Protein 4YH1 (pdb70)

InterPro domains:
  IPR004274 FCP1 homology domain [PF03031] (92-250)
  IPR004274 FCP1 homology domain [PS50969] (86-244)
  IPR004274 FCP1 homology domain [SM00577] (89-232)
  IPR011948 Dullard phosphatase domain, eukaryotic [TIGR02251] (91-254)
  IPR023214 HAD superfamily [G3DSA:3.40.50.1000] (68-255)
  IPR036412 HAD-like superfamily [SSF56784] (77-255)
  IPR040078 CTD small RNA polymerase II polypeptide A phosphatase-like [SFLDG01124] (78-256)
  IPR050365 Mitochondrial import inner membrane translocase subunit TIM50 [PTHR12210] (25-256)

Foldseek 3Di:
DFPADQDPPVQNVWFEEEEEDDLGFKHKDLPDDDPFPDWAWADDPNDTGIMGIHGAPCSLVLLLVLLVLHQYAYAYLADCSPPVVVCVVSVPPPSHPYYHYNVCFDCDPNDGADPVVRNPDDLQRYAYEDQDCRRHVVCSLRYDHDHGDHDPNPDCGSVVCVVVVVVCSPDDGNSVPSD/DFPDDQDDPLANQWFEEEEEDDLQFKHKDLPDDPPAPDWAFAADPNDTGIIGIHTAPCSLVQLVVLLNLHQYAYAYLADCSVVVVVCVVRRPPCSHVYYHYNVCFDCDPNDTENQVVRNPDPLQRYAYEDQDCSRHVVPNLRYDHFHGDHDDRPDCGSVVCVVVSVVCSPDPGSSVPSD

Secondary structure (DSSP, 8-state):
--SS-PPPGGGTTS-EEEE--BTTTEEEESS--SS-SEEEEEEETTEEEEEEEEEPTTHHHHHHHHHHHSEEEEE-SS-HHHHHHHHHHH-TT--EEEEE-GGGSEEETTEEE--GGGT-S-GGGEEEEES-GGGGTT-GGGEEE----SS-TT--HHHHHHHHHHHHHH-S-THHHH-/--SSPPPPTTTTTSPEEEE--BTTTEEEESS--TT-SEEEEEEETTEEEEEEEEEPTTHHHHHHHHHHHSEEEEE-SS-HHHHHHHHHHH-TT--EEEEE-GGGSEEETTEEE--GGGS-S-GGGEEEEES-GGGGTT-GGGEEE----SS-TT--HHHHHHHHHHHHHH-S-THHHH-/---/---

Structure (mmCIF, N/CA/C/O backbone):
data_4YH1
#
_entry.id   4YH1
#
_cell.length_a   125.115
_cell.length_b   78.804
_cell.length_c   62.853
_cell.angle_alpha   90.000
_cell.angle_beta   112.540
_cell.angle_gamma   90.000
#
_symmetry.space_group_name_H-M   'C 1 2 1'
#
loop_
_entity.id
_entity.type
_entity.pdbx_description
1 polymer 'Carboxy-terminal domain RNA polymerase II polypeptide A small phosphatase 1'
2 polymer 'A small phosphatase 1'
3 non-polymer 'MAGNESIUM ION'
4 water water
#
loop_
_atom_site.group_PDB
_atom_site.id
_atom_site.type_symbol
_atom_site.label_atom_id
_atom_site.label_alt_id
_atom_site.label_comp_id
_atom_site.label_asym_id
_atom_site.label_entity_id
_atom_site.label_seq_id
_atom_site.pdbx_PDB_ins_code
_atom_site.Cartn_x
_atom_site.Cartn_y
_atom_site.Cartn_z
_atom_site.occupancy
_atom_site.B_iso_or_equiv
_atom_site.auth_seq_id
_atom_site.auth_comp_id
_atom_site.auth_asym_id
_atom_site.auth_atom_id
_atom_site.pdbx_PDB_model_num
ATOM 1 N N . GLN A 1 5 ? 144.009 -20.592 46.038 1.00 69.21 77 GLN A N 1
ATOM 2 C CA . GLN A 1 5 ? 143.881 -19.197 46.567 1.00 63.21 77 GLN A CA 1
ATOM 3 C C . GLN A 1 5 ? 143.194 -18.256 45.594 1.00 54.93 77 GLN A C 1
ATOM 4 O O . GLN A 1 5 ? 143.247 -18.412 44.387 1.00 56.78 77 GLN A O 1
ATOM 10 N N . TYR A 1 6 ? 142.563 -17.249 46.160 1.00 49.97 78 TYR A N 1
ATOM 11 C CA . TYR A 1 6 ? 141.915 -16.212 45.407 1.00 43.88 78 TYR A CA 1
ATOM 12 C C . TYR A 1 6 ? 142.828 -14.990 45.254 1.00 39.79 78 TYR A C 1
ATOM 13 O O . TYR A 1 6 ? 143.804 -14.808 45.959 1.00 34.53 78 TYR A O 1
ATOM 22 N N . LEU A 1 7 ? 142.453 -14.133 44.336 1.00 36.82 79 LEU A N 1
ATOM 23 C CA . LEU A 1 7 ? 143.262 -12.989 44.007 1.00 37.39 79 LEU A CA 1
ATOM 24 C C . LEU A 1 7 ? 143.247 -11.941 45.075 1.00 35.86 79 LEU A C 1
ATOM 25 O O . LEU A 1 7 ? 144.212 -11.244 45.225 1.00 35.66 79 LEU A O 1
ATOM 30 N N . LEU A 1 8 ? 142.121 -11.796 45.761 1.00 35.39 80 LEU A N 1
ATOM 31 C CA . LEU A 1 8 ? 141.962 -10.808 46.807 1.00 34.41 80 LEU A CA 1
ATOM 32 C C . LEU A 1 8 ? 141.817 -11.499 48.142 1.00 36.83 80 LEU A C 1
ATOM 33 O O . LEU A 1 8 ? 141.303 -12.593 48.228 1.00 40.24 80 LEU A O 1
ATOM 38 N N . PRO A 1 9 ? 142.242 -10.841 49.222 1.00 44.09 81 PRO A N 1
ATOM 39 C CA . PRO A 1 9 ? 141.890 -11.363 50.537 1.00 41.57 81 PRO A CA 1
ATOM 40 C C . PRO A 1 9 ? 140.448 -10.948 50.886 1.00 41.48 81 PRO A C 1
ATOM 41 O O . PRO A 1 9 ? 139.781 -10.302 50.051 1.00 39.67 81 PRO A O 1
ATOM 45 N N . GLU A 1 10 ? 139.959 -11.322 52.075 1.00 43.09 82 GLU A N 1
ATOM 46 C CA . GLU A 1 10 ? 138.602 -10.940 52.524 1.00 44.22 82 GLU A CA 1
ATOM 47 C C . GLU A 1 10 ? 138.435 -9.430 52.436 1.00 39.42 82 GLU A C 1
ATOM 48 O O . GLU A 1 10 ? 139.394 -8.686 52.623 1.00 36.05 82 GLU A O 1
ATOM 54 N N . ALA A 1 11 ? 137.248 -8.953 52.119 1.00 36.65 83 ALA A N 1
ATOM 55 C CA . ALA A 1 11 ? 137.026 -7.512 52.163 1.00 38.77 83 ALA A CA 1
ATOM 56 C C . ALA A 1 11 ? 137.233 -7.064 53.623 1.00 42.09 83 ALA A C 1
ATOM 57 O O . ALA A 1 11 ? 136.848 -7.769 54.542 1.00 39.29 83 ALA A O 1
ATOM 59 N N . LYS A 1 12 ? 137.880 -5.923 53.829 1.00 46.46 84 LYS A N 1
ATOM 60 C CA . LYS A 1 12 ? 138.070 -5.392 55.176 1.00 49.69 84 LYS A CA 1
ATOM 61 C C . LYS A 1 12 ? 136.744 -4.801 55.573 1.00 49.56 84 LYS A C 1
ATOM 62 O O . LYS A 1 12 ? 136.030 -4.303 54.726 1.00 54.22 84 LYS A O 1
ATOM 68 N N . ALA A 1 13 ? 136.456 -4.790 56.864 1.00 46.61 85 ALA A N 1
ATOM 69 C CA . ALA A 1 13 ? 135.090 -4.778 57.352 1.00 46.69 85 ALA A CA 1
ATOM 70 C C . ALA A 1 13 ? 134.168 -3.669 56.869 1.00 40.96 85 ALA A C 1
ATOM 71 O O . ALA A 1 13 ? 133.019 -3.959 56.595 1.00 40.42 85 ALA A O 1
ATOM 73 N N . GLN A 1 14 ? 134.613 -2.425 56.755 1.00 40.40 86 GLN A N 1
ATOM 74 C CA . GLN A 1 14 ? 133.710 -1.414 56.158 1.00 49.56 86 GLN A CA 1
ATOM 75 C C . GLN A 1 14 ? 133.301 -1.730 54.668 1.00 45.68 86 GLN A C 1
ATOM 76 O O . GLN A 1 14 ? 132.308 -1.240 54.182 1.00 50.80 86 GLN A O 1
ATOM 82 N N . ASP A 1 15 ? 134.080 -2.546 53.967 1.00 39.41 87 ASP A N 1
ATOM 83 C CA . ASP A 1 15 ? 133.806 -2.951 52.592 1.00 39.45 87 ASP A CA 1
ATOM 84 C C . ASP A 1 15 ? 132.930 -4.197 52.461 1.00 40.02 87 ASP A C 1
ATOM 85 O O . ASP A 1 15 ? 132.348 -4.414 51.404 1.00 41.24 87 ASP A O 1
ATOM 90 N N . SER A 1 16 ? 132.850 -5.006 53.513 1.00 40.05 88 SER A N 1
ATOM 91 C CA . SER A 1 16 ? 132.097 -6.276 53.522 1.00 43.37 88 SER A CA 1
ATOM 92 C C . SER A 1 16 ? 130.758 -6.237 52.861 1.00 41.99 88 SER A C 1
ATOM 93 O O . SER A 1 16 ? 130.364 -7.168 52.177 1.00 44.38 88 SER A O 1
ATOM 96 N N . ASP A 1 17 ? 130.030 -5.169 53.100 1.00 40.47 89 ASP A N 1
ATOM 97 C CA . ASP A 1 17 ? 128.677 -5.132 52.671 1.00 44.54 89 ASP A CA 1
ATOM 98 C C . ASP A 1 17 ? 128.573 -4.393 51.375 1.00 40.00 89 ASP A C 1
ATOM 99 O O . ASP A 1 17 ? 127.497 -4.115 50.926 1.00 41.97 89 ASP A O 1
ATOM 104 N N . LYS A 1 18 ? 129.686 -4.059 50.759 1.00 35.14 90 LYS A N 1
ATOM 105 C CA . LYS A 1 18 ? 129.628 -3.320 49.521 1.00 35.36 90 LYS A CA 1
ATOM 106 C C . LYS A 1 18 ? 129.822 -4.224 48.349 1.00 32.32 90 LYS A C 1
ATOM 107 O O . LYS A 1 18 ? 130.539 -5.218 48.421 1.00 28.67 90 LYS A O 1
ATOM 113 N N . ILE A 1 19 ? 129.214 -3.843 47.247 1.00 32.20 91 ILE A N 1
ATOM 114 C CA . ILE A 1 19 ? 129.560 -4.427 45.951 1.00 33.55 91 ILE A CA 1
ATOM 115 C C . ILE A 1 19 ? 131.023 -4.110 45.572 1.00 32.48 91 ILE A C 1
ATOM 116 O O . ILE A 1 19 ? 131.506 -2.980 45.755 1.00 29.07 91 ILE A O 1
ATOM 121 N N . CYS A 1 20 ? 131.678 -5.107 44.999 1.00 32.27 92 CYS A N 1
ATOM 122 C CA . CYS A 1 20 ? 133.057 -4.996 44.537 1.00 32.56 92 CYS A CA 1
ATOM 123 C C . CYS A 1 20 ? 133.113 -4.644 43.079 1.00 30.36 92 CYS A C 1
ATOM 124 O O . CYS A 1 20 ? 132.719 -5.441 42.253 1.00 33.85 92 CYS A O 1
ATOM 127 N N . VAL A 1 21 ? 133.592 -3.460 42.757 1.00 27.85 93 VAL A N 1
ATOM 128 C CA . VAL A 1 21 ? 133.706 -3.047 41.371 1.00 28.80 93 VAL A CA 1
ATOM 129 C C . VAL A 1 21 ? 135.139 -3.184 40.881 1.00 30.53 93 VAL A C 1
ATOM 130 O O . VAL A 1 21 ? 136.056 -2.576 41.431 1.00 29.69 93 VAL A O 1
ATOM 134 N N . VAL A 1 22 ? 135.305 -3.998 39.835 1.00 31.70 94 VAL A N 1
ATOM 135 C CA . VAL A 1 22 ? 136.578 -4.182 39.151 1.00 29.66 94 VAL A CA 1
ATOM 136 C C . VAL A 1 22 ? 136.651 -3.139 38.048 1.00 27.36 94 VAL A C 1
ATOM 137 O O . VAL A 1 22 ? 135.743 -3.007 37.252 1.00 27.58 94 VAL A O 1
ATOM 141 N N . ILE A 1 23 ? 137.705 -2.340 38.044 1.00 26.03 95 ILE A N 1
ATOM 142 C CA . ILE A 1 23 ? 137.819 -1.210 37.104 1.00 26.16 95 ILE A CA 1
ATOM 143 C C . ILE A 1 23 ? 139.109 -1.292 36.280 1.00 24.28 95 ILE A C 1
ATOM 144 O O . ILE A 1 23 ? 140.188 -1.474 36.825 1.00 24.69 95 ILE A O 1
ATOM 149 N N . ASN A 1 24 ? 138.965 -1.147 34.976 1.00 25.10 96 ASN A N 1
ATOM 150 C CA . ASN A 1 24 ? 140.064 -1.226 34.039 1.00 24.82 96 ASN A CA 1
ATOM 151 C C . ASN A 1 24 ? 140.776 0.123 33.987 1.00 25.04 96 ASN A C 1
ATOM 152 O O . ASN A 1 24 ? 140.208 1.176 34.351 1.00 22.99 96 ASN A O 1
ATOM 157 N N . LEU A 1 25 ? 142.042 0.093 33.588 1.00 24.27 97 LEU A N 1
ATOM 158 C CA . LEU A 1 25 ? 142.832 1.294 33.439 1.00 23.80 97 LEU A CA 1
ATOM 159 C C . LEU A 1 25 ? 142.837 1.907 32.009 1.00 24.70 97 LEU A C 1
ATOM 160 O O . LEU A 1 25 ? 142.206 2.982 31.750 1.00 21.58 97 LEU A O 1
ATOM 165 N N . ASP A 1 26 ? 143.523 1.260 31.076 1.00 27.45 98 ASP A N 1
ATOM 166 C CA . ASP A 1 26 ? 143.752 1.861 29.733 1.00 29.15 98 ASP A CA 1
ATOM 167 C C . ASP A 1 26 ? 142.527 1.919 28.820 1.00 28.19 98 ASP A C 1
ATOM 168 O O . ASP A 1 26 ? 141.820 0.960 28.664 1.00 28.88 98 ASP A O 1
ATOM 173 N N . GLU A 1 27 ? 142.320 3.051 28.185 1.00 26.74 99 GLU A N 1
ATOM 174 C CA . GLU A 1 27 ? 141.143 3.301 27.413 1.00 28.09 99 GLU A CA 1
ATOM 175 C C . GLU A 1 27 ? 139.825 3.404 28.234 1.00 31.65 99 GLU A C 1
ATOM 176 O O . GLU A 1 27 ? 138.797 3.799 27.692 1.00 33.82 99 GLU A O 1
ATOM 182 N N . THR A 1 28 ? 139.870 3.089 29.528 1.00 32.51 100 THR A N 1
ATOM 183 C CA . THR A 1 28 ? 138.728 3.225 30.452 1.00 28.89 100 THR A CA 1
ATOM 184 C C . THR A 1 28 ? 138.861 4.503 31.317 1.00 28.30 100 THR A C 1
ATOM 185 O O . THR A 1 28 ? 138.008 5.378 31.258 1.00 29.74 100 THR A O 1
ATOM 189 N N . LEU A 1 29 ? 139.931 4.612 32.099 1.00 26.41 101 LEU A N 1
ATOM 190 C CA . LEU A 1 29 ? 140.227 5.792 32.949 1.00 25.58 101 LEU A CA 1
ATOM 191 C C . LEU A 1 29 ? 141.326 6.732 32.418 1.00 25.78 101 LEU A C 1
ATOM 192 O O . LEU A 1 29 ? 141.370 7.877 32.807 1.00 25.31 101 LEU A O 1
ATOM 197 N N . VAL A 1 30 ? 142.261 6.213 31.619 1.00 25.21 102 VAL A N 1
ATOM 198 C CA . VAL A 1 30 ? 143.319 7.020 31.019 1.00 25.46 102 VAL A CA 1
ATOM 199 C C . VAL A 1 30 ? 143.559 6.533 29.599 1.00 26.77 102 VAL A C 1
ATOM 200 O O . VAL A 1 30 ? 143.026 5.506 29.222 1.00 26.14 102 VAL A O 1
ATOM 204 N N . HIS A 1 31 ? 144.360 7.245 28.822 1.00 26.00 103 HIS A N 1
ATOM 205 C CA . HIS A 1 31 ? 144.953 6.651 27.623 1.00 28.48 103 HIS A CA 1
ATOM 206 C C . HIS A 1 31 ? 146.374 7.105 27.571 1.00 26.73 103 HIS A C 1
ATOM 207 O O . HIS A 1 31 ? 146.653 8.295 27.720 1.00 26.02 103 HIS A O 1
ATOM 214 N N . SER A 1 32 ? 147.240 6.137 27.339 1.00 25.11 104 SER A N 1
ATOM 215 C CA . SER A 1 32 ? 148.669 6.303 27.338 1.00 25.76 104 SER A CA 1
ATOM 216 C C . SER A 1 32 ? 149.296 5.924 25.990 1.00 26.04 104 SER A C 1
ATOM 217 O O . SER A 1 32 ? 148.718 5.147 25.244 1.00 29.99 104 SER A O 1
ATOM 220 N N . SER A 1 33 ? 150.505 6.416 25.724 1.00 23.59 105 SER A N 1
ATOM 221 C CA . SER A 1 33 ? 151.205 6.181 24.500 1.00 23.64 105 SER A CA 1
ATOM 222 C C . SER A 1 33 ? 152.682 6.520 24.706 1.00 25.99 105 SER A C 1
ATOM 223 O O . SER A 1 33 ? 152.984 7.328 25.594 1.00 24.64 105 SER A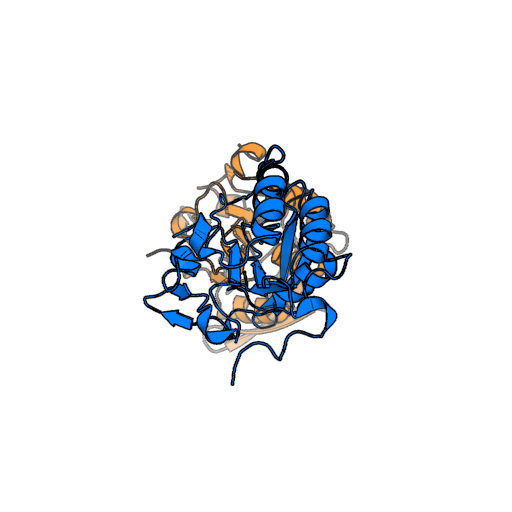 O 1
ATOM 226 N N . PHE A 1 34 ? 153.579 5.940 23.872 1.00 25.28 106 PHE A N 1
ATOM 227 C CA . PHE A 1 34 ? 155.019 6.313 23.810 1.00 26.41 106 PHE A CA 1
ATOM 228 C C . PHE A 1 34 ? 155.354 7.522 22.901 1.00 26.13 106 PHE A C 1
ATOM 229 O O . PHE A 1 34 ? 156.478 8.066 22.929 1.00 25.38 106 PHE A O 1
ATOM 237 N N . LYS A 1 35 ? 154.367 7.942 22.154 1.00 27.63 107 LYS A N 1
ATOM 238 C CA . LYS A 1 35 ? 154.442 9.078 21.238 1.00 31.41 107 LYS A CA 1
ATOM 239 C C . LYS A 1 35 ? 154.393 10.307 22.102 1.00 29.05 107 LYS A C 1
ATOM 240 O O . LYS A 1 35 ? 153.409 10.530 22.744 1.00 29.85 107 LYS A O 1
ATOM 246 N N . PRO A 1 36 ? 155.451 11.102 22.133 1.00 26.16 108 PRO A N 1
ATOM 247 C CA . PRO A 1 36 ? 155.378 12.346 22.877 1.00 26.81 108 PRO A CA 1
ATOM 248 C C . PRO A 1 36 ? 154.174 13.225 22.530 1.00 28.90 108 PRO A C 1
ATOM 249 O O . PRO A 1 36 ? 153.792 13.323 21.369 1.00 32.26 108 PRO A O 1
ATOM 253 N N . VAL A 1 37 ? 153.652 13.895 23.560 1.00 31.38 109 VAL A N 1
ATOM 254 C CA . VAL A 1 37 ? 152.515 14.792 23.514 1.00 30.57 109 VAL A CA 1
ATOM 255 C C . VAL A 1 37 ? 152.850 15.947 24.515 1.00 34.84 109 VAL A C 1
ATOM 256 O O . VAL A 1 37 ? 153.710 15.781 25.386 1.00 40.16 109 VAL A O 1
ATOM 260 N N . ASN A 1 38 ? 152.303 17.145 24.350 1.00 32.46 110 ASN A N 1
ATOM 261 C CA . ASN A 1 38 ? 152.610 18.221 25.279 1.00 31.25 110 ASN A CA 1
ATOM 262 C C . ASN A 1 38 ? 151.753 18.276 26.561 1.00 30.15 110 ASN A C 1
ATOM 263 O O . ASN A 1 38 ? 152.222 18.721 27.607 1.00 31.99 110 ASN A O 1
ATOM 268 N N . ASN A 1 39 ? 150.510 17.860 26.455 1.00 28.77 111 ASN A N 1
ATOM 269 C CA . ASN A 1 39 ? 149.521 17.998 27.525 1.00 32.35 111 ASN A CA 1
ATOM 270 C C . ASN A 1 39 ? 149.316 16.710 28.319 1.00 28.70 111 ASN A C 1
ATOM 271 O O . ASN A 1 39 ? 148.259 16.499 28.846 1.00 30.81 111 ASN A O 1
ATOM 276 N N . ALA A 1 40 ? 150.304 15.841 28.404 1.00 27.72 112 ALA A N 1
ATOM 277 C CA . ALA A 1 40 ? 150.161 14.646 29.224 1.00 25.12 112 ALA A CA 1
ATOM 278 C C . ALA A 1 40 ? 149.924 15.030 30.665 1.00 24.59 112 ALA A C 1
ATOM 279 O O . ALA A 1 40 ? 150.558 15.910 31.189 1.00 23.13 112 ALA A O 1
ATOM 281 N N . ASP A 1 41 ? 148.962 14.395 31.306 1.00 26.39 113 ASP A N 1
ATOM 282 C CA . ASP A 1 41 ? 148.794 14.570 32.758 1.00 25.12 113 ASP A CA 1
ATOM 283 C C . ASP A 1 41 ? 149.931 13.925 33.580 1.00 25.37 113 ASP A C 1
ATOM 284 O O . ASP A 1 41 ? 150.436 14.519 34.558 1.00 22.02 113 ASP A O 1
ATOM 289 N N . PHE A 1 42 ? 150.350 12.727 33.164 1.00 24.14 114 PHE A N 1
ATOM 290 C CA . PHE A 1 42 ? 151.490 12.056 33.794 1.00 25.85 114 PHE A CA 1
ATOM 291 C C . PHE A 1 42 ? 152.502 11.648 32.751 1.00 25.92 114 PHE A C 1
ATOM 292 O O . PHE A 1 42 ? 152.118 11.359 31.642 1.00 27.94 114 PHE A O 1
ATOM 300 N N . ILE A 1 43 ? 153.774 11.652 33.108 1.00 24.92 115 ILE A N 1
ATOM 301 C CA . ILE A 1 43 ? 154.766 10.982 32.352 1.00 24.36 115 ILE A CA 1
ATOM 302 C C . ILE A 1 43 ? 155.438 9.973 33.267 1.00 25.29 115 ILE A C 1
ATOM 303 O O . ILE A 1 43 ? 155.925 10.341 34.282 1.00 28.06 115 ILE A O 1
ATOM 308 N N . ILE A 1 44 ? 155.545 8.738 32.822 1.00 25.43 116 ILE A N 1
ATOM 309 C CA . ILE A 1 44 ? 156.018 7.634 33.615 1.00 27.01 116 ILE A CA 1
ATOM 310 C C . ILE A 1 44 ? 157.253 6.995 32.983 1.00 25.20 116 ILE A C 1
ATOM 311 O O . ILE A 1 44 ? 157.182 6.561 31.882 1.00 23.07 116 ILE A O 1
ATOM 316 N N . PRO A 1 45 ? 158.361 6.851 33.720 1.00 22.88 117 PRO A N 1
ATOM 317 C CA . PRO A 1 45 ? 159.437 6.084 33.097 1.00 22.07 117 PRO A CA 1
ATOM 318 C C . PRO A 1 45 ? 159.280 4.566 33.251 1.00 22.00 117 PRO A C 1
ATOM 319 O O . PRO A 1 45 ? 159.126 4.044 34.347 1.00 20.90 117 PRO A O 1
ATOM 323 N N . VAL A 1 46 ? 159.420 3.856 32.147 1.00 23.30 118 VAL A N 1
ATOM 324 C CA . VAL A 1 46 ? 159.268 2.407 32.134 1.00 25.12 118 VAL A CA 1
ATOM 325 C C . VAL A 1 46 ? 160.516 1.766 31.450 1.00 28.98 118 VAL A C 1
ATOM 326 O O . VAL A 1 46 ? 160.814 2.067 30.270 1.00 27.68 118 VAL A O 1
ATOM 330 N N . GLU A 1 47 ? 161.190 0.884 32.199 1.00 28.19 119 GLU A N 1
ATOM 331 C CA . GLU A 1 47 ? 162.372 0.193 31.759 1.00 31.43 119 GLU A CA 1
ATOM 332 C C . GLU A 1 47 ? 162.000 -1.132 31.079 1.00 35.44 119 GLU A C 1
ATOM 333 O O . GLU A 1 47 ? 161.390 -2.031 31.705 1.00 37.48 119 GLU A O 1
ATOM 339 N N . ILE A 1 48 ? 162.400 -1.246 29.820 1.00 35.04 120 ILE A N 1
ATOM 340 C CA . ILE A 1 48 ? 162.204 -2.443 28.992 1.00 44.86 120 ILE A CA 1
ATOM 341 C C . ILE A 1 48 ? 163.557 -2.926 28.393 1.00 44.67 120 ILE A C 1
ATOM 342 O O . ILE A 1 48 ? 164.131 -2.253 27.538 1.00 40.25 120 ILE A O 1
ATOM 347 N N . ASP A 1 49 ? 164.040 -4.079 28.873 1.00 47.84 121 ASP A N 1
ATOM 348 C CA . ASP A 1 49 ? 165.376 -4.598 28.538 1.00 50.98 121 ASP A CA 1
ATOM 349 C C . ASP A 1 49 ? 166.437 -3.525 28.711 1.00 47.76 121 ASP A C 1
ATOM 350 O O . ASP A 1 49 ? 167.080 -3.160 27.757 1.00 47.16 121 ASP A O 1
ATOM 355 N N . GLY A 1 50 ? 166.568 -2.963 29.900 1.00 43.08 122 GLY A N 1
ATOM 356 C CA . GLY A 1 50 ? 167.627 -1.993 30.168 1.00 40.88 122 GLY A CA 1
ATOM 357 C C . GLY A 1 50 ? 167.477 -0.575 29.634 1.00 36.85 122 GLY A C 1
ATOM 358 O O . GLY A 1 50 ? 168.182 0.312 30.101 1.00 38.81 122 GLY A O 1
ATOM 359 N N . VAL A 1 51 ? 166.561 -0.357 28.702 1.00 32.10 123 VAL A N 1
ATOM 360 C CA . VAL A 1 51 ? 166.205 0.977 28.236 1.00 31.82 123 VAL A CA 1
ATOM 361 C C . VAL A 1 51 ? 164.977 1.616 28.980 1.00 31.85 123 VAL A C 1
ATOM 362 O O . VAL A 1 51 ? 163.878 1.004 29.110 1.00 27.02 123 VAL A O 1
ATOM 366 N N . VAL A 1 52 ? 165.138 2.871 29.397 1.00 27.19 124 VAL A N 1
ATOM 367 C CA . VAL A 1 52 ? 164.065 3.601 30.000 1.00 25.15 124 VAL A CA 1
ATOM 368 C C . VAL A 1 52 ? 163.252 4.388 28.973 1.00 27.69 124 VAL A C 1
ATOM 369 O O . VAL A 1 52 ? 163.756 5.344 28.368 1.00 27.43 124 VAL A O 1
ATOM 373 N N . HIS A 1 53 ? 161.992 4.008 28.783 1.00 26.54 125 HIS A N 1
ATOM 374 C CA . HIS A 1 53 ? 161.113 4.710 27.828 1.00 26.74 125 HIS A CA 1
ATOM 375 C C . HIS A 1 53 ? 160.200 5.558 28.609 1.00 24.15 125 HIS A C 1
ATOM 376 O O . HIS A 1 53 ? 159.963 5.296 29.784 1.00 24.30 125 HIS A O 1
ATOM 383 N N . GLN A 1 54 ? 159.646 6.549 27.949 1.00 23.62 126 GLN A N 1
ATOM 384 C CA . GLN A 1 54 ? 158.700 7.441 28.571 1.00 25.10 126 GLN A CA 1
ATOM 385 C C . GLN A 1 54 ? 157.306 7.174 28.108 1.00 23.94 126 GLN A C 1
ATOM 386 O O . GLN A 1 54 ? 157.047 7.145 26.883 1.00 21.62 126 GLN A O 1
ATOM 392 N N . VAL A 1 55 ? 156.398 6.998 29.070 1.00 20.39 127 VAL A N 1
ATOM 393 C CA . VAL A 1 55 ? 155.019 6.819 28.738 1.00 19.76 127 VAL A CA 1
ATOM 394 C C . VAL A 1 55 ? 154.224 8.056 29.107 1.00 21.17 127 VAL A C 1
ATOM 395 O O . VAL A 1 55 ? 154.216 8.456 30.275 1.00 21.06 127 VAL A O 1
ATOM 399 N N . TYR A 1 56 ? 153.506 8.602 28.127 1.00 20.41 128 TYR A N 1
ATOM 400 C CA . TYR A 1 56 ? 152.677 9.785 28.293 1.00 23.62 128 TYR A CA 1
ATOM 401 C C . TYR A 1 56 ? 151.235 9.366 28.548 1.00 23.65 128 TYR A C 1
ATOM 402 O O . TYR A 1 56 ? 150.674 8.615 27.798 1.00 23.84 128 TYR A O 1
ATOM 411 N N . VAL A 1 57 ? 150.660 9.846 29.639 1.00 24.18 129 VAL A N 1
ATOM 412 C CA . VAL A 1 57 ? 149.336 9.437 30.075 1.00 24.35 129 VAL A CA 1
ATOM 413 C C . VAL A 1 57 ? 148.398 10.625 30.177 1.00 25.34 129 VAL A C 1
ATOM 414 O O . VAL A 1 57 ? 148.739 11.626 30.781 1.00 23.33 129 VAL A O 1
ATOM 418 N N . LEU A 1 58 ? 147.228 10.496 29.559 1.00 26.39 130 LEU A N 1
ATOM 419 C CA . LEU A 1 58 ? 146.176 11.485 29.642 1.00 27.45 130 LEU A CA 1
ATOM 420 C C . LEU A 1 58 ? 145.049 10.897 30.487 1.00 26.83 130 LEU A C 1
ATOM 421 O O . LEU A 1 58 ? 144.723 9.737 30.371 1.00 27.53 130 LEU A O 1
ATOM 426 N N . LYS A 1 59 ? 144.441 11.738 31.302 1.00 28.31 131 LYS A N 1
ATOM 427 C CA . LYS A 1 59 ? 143.305 11.396 32.146 1.00 27.76 131 LYS A CA 1
ATOM 428 C C . LYS A 1 59 ? 142.007 11.574 31.363 1.00 27.88 131 LYS A C 1
ATOM 429 O O . LYS A 1 59 ? 141.771 12.612 30.745 1.00 27.89 131 LYS A O 1
ATOM 435 N N . ARG A 1 60 ? 141.136 10.582 31.419 1.00 28.33 132 ARG A N 1
ATOM 436 C CA . ARG A 1 60 ? 139.807 10.784 30.912 1.00 29.28 132 ARG A CA 1
ATOM 437 C C . ARG A 1 60 ? 139.099 11.882 31.729 1.00 29.21 132 ARG A C 1
ATOM 438 O O . ARG A 1 60 ? 139.322 11.997 32.912 1.00 30.16 132 ARG A O 1
ATOM 446 N N . PRO A 1 61 ? 138.233 12.683 31.099 1.00 32.95 133 PRO A N 1
ATOM 447 C CA . PRO A 1 61 ? 137.530 13.712 31.880 1.00 32.61 133 PRO A CA 1
ATOM 448 C C . PRO A 1 61 ? 136.608 13.158 32.944 1.00 28.93 133 PRO A C 1
ATOM 449 O O . PRO A 1 61 ? 136.044 12.080 32.764 1.00 28.48 133 PRO A O 1
ATOM 453 N N . HIS A 1 62 ? 136.506 13.889 34.050 1.00 28.62 134 HIS A N 1
ATOM 454 C CA . HIS A 1 62 ? 135.718 13.507 35.191 1.00 32.16 134 HIS A CA 1
ATOM 455 C C . HIS A 1 62 ? 136.248 12.263 35.902 1.00 29.68 134 HIS A C 1
ATOM 456 O O . HIS A 1 62 ? 135.593 11.760 36.849 1.00 31.25 134 HIS A O 1
ATOM 463 N N . VAL A 1 63 ? 137.424 11.768 35.501 1.00 28.23 135 VAL A N 1
ATOM 464 C CA . VAL A 1 63 ? 138.024 10.618 36.197 1.00 26.74 135 VAL A CA 1
ATOM 465 C C . VAL A 1 63 ? 138.182 10.848 37.715 1.00 26.70 135 VAL A C 1
ATOM 466 O O . VAL A 1 63 ? 137.942 9.919 38.490 1.00 28.36 135 VAL A O 1
ATOM 470 N N . ASP A 1 64 ? 138.571 12.057 38.134 1.00 26.25 136 ASP A N 1
ATOM 471 C CA . ASP A 1 64 ? 138.744 12.353 39.564 1.00 29.85 136 ASP A CA 1
ATOM 472 C C . ASP A 1 64 ? 137.431 12.347 40.351 1.00 29.69 136 ASP A C 1
ATOM 473 O O . ASP A 1 64 ? 137.357 11.736 41.398 1.00 30.96 136 ASP A O 1
ATOM 478 N N . GLU A 1 65 ? 136.417 13.011 39.827 1.00 31.73 137 GLU A N 1
ATOM 479 C CA . GLU A 1 65 ? 135.028 12.984 40.361 1.00 32.82 137 GLU A CA 1
ATOM 480 C C . GLU A 1 65 ? 134.608 11.508 40.462 1.00 31.30 137 GLU A C 1
ATOM 481 O O . GLU A 1 65 ? 134.057 11.038 41.472 1.00 30.78 137 GLU A O 1
ATOM 487 N N . PHE A 1 66 ? 134.936 10.754 39.422 1.00 30.56 138 PHE A N 1
ATOM 488 C CA . PHE A 1 66 ? 134.387 9.428 39.277 1.00 29.49 138 PHE A CA 1
ATOM 489 C C . PHE A 1 66 ? 134.995 8.537 40.289 1.00 28.92 138 PHE A C 1
ATOM 490 O O . PHE A 1 66 ? 134.293 7.898 41.051 1.00 26.92 138 PHE A O 1
ATOM 498 N N . LEU A 1 67 ? 136.322 8.519 40.355 1.00 29.49 139 LEU A N 1
ATOM 499 C CA . LEU A 1 67 ? 136.961 7.633 41.333 1.00 29.28 139 LEU A CA 1
ATOM 500 C C . LEU A 1 67 ? 136.635 7.968 42.774 1.00 28.64 139 LEU A C 1
ATOM 501 O O . LEU A 1 67 ? 136.499 7.059 43.583 1.00 26.21 139 LEU A O 1
ATOM 506 N N . GLN A 1 68 ? 136.570 9.256 43.109 1.00 29.82 140 GLN A N 1
ATOM 507 C CA . GLN A 1 68 ? 136.322 9.651 44.508 1.00 35.69 140 GLN A CA 1
ATOM 508 C C . GLN A 1 68 ? 134.996 9.080 45.013 1.00 31.93 140 GLN A C 1
ATOM 509 O O . GLN A 1 68 ? 134.911 8.528 46.105 1.00 34.14 140 GLN A O 1
ATOM 515 N N . ARG A 1 69 ? 133.981 9.216 44.172 1.00 32.40 141 ARG A N 1
ATOM 516 C CA . ARG A 1 69 ? 132.621 8.720 44.416 1.00 33.77 141 ARG A CA 1
ATOM 517 C C . ARG A 1 69 ? 132.473 7.190 44.389 1.00 30.68 141 ARG A C 1
ATOM 518 O O . ARG A 1 69 ? 131.853 6.603 45.240 1.00 28.78 141 ARG A O 1
ATOM 526 N N . MET A 1 70 ? 133.082 6.537 43.426 1.00 31.34 142 MET A N 1
ATOM 527 C CA . MET A 1 70 ? 133.037 5.084 43.381 1.00 29.64 142 MET A CA 1
ATOM 528 C C . MET A 1 70 ? 133.716 4.496 44.591 1.00 30.30 142 MET A C 1
ATOM 529 O O . MET A 1 70 ? 133.315 3.449 45.116 1.00 30.81 142 MET A O 1
ATOM 534 N N . GLY A 1 71 ? 134.757 5.198 45.044 1.00 29.25 143 GLY A N 1
ATOM 535 C CA . GLY A 1 71 ? 135.536 4.769 46.178 1.00 28.20 143 GLY A CA 1
ATOM 536 C C . GLY A 1 71 ? 134.684 4.778 47.421 1.00 26.86 143 GLY A C 1
ATOM 537 O O . GLY A 1 71 ? 134.915 3.976 48.283 1.00 25.02 143 GLY A O 1
ATOM 538 N N . GLU A 1 72 ? 133.715 5.705 47.506 1.00 31.06 144 GLU A N 1
ATOM 539 C CA . GLU A 1 72 ? 132.735 5.772 48.628 1.00 31.30 144 GLU A CA 1
ATOM 540 C C . GLU A 1 72 ? 131.706 4.663 48.517 1.00 29.41 144 GLU A C 1
ATOM 541 O O . GLU A 1 72 ? 131.367 4.051 49.499 1.00 28.75 144 GLU A O 1
ATOM 547 N N . LEU A 1 73 ? 131.226 4.402 47.312 1.00 28.95 145 LEU A N 1
ATOM 548 C CA . LEU A 1 73 ? 130.139 3.428 47.091 1.00 29.33 145 LEU A CA 1
ATOM 549 C C . LEU A 1 73 ? 130.506 1.950 47.014 1.00 28.52 145 LEU A C 1
ATOM 550 O O . LEU A 1 73 ? 129.721 1.091 47.334 1.00 25.56 145 LEU A O 1
ATOM 555 N N . PHE A 1 74 ? 131.704 1.652 46.567 1.00 27.32 146 PHE A N 1
ATOM 556 C CA . PHE A 1 74 ? 132.084 0.288 46.332 1.00 26.83 146 PHE A CA 1
ATOM 557 C C . PHE A 1 74 ? 133.423 -0.034 46.904 1.00 27.64 146 PHE A C 1
ATOM 558 O O . PHE A 1 74 ? 134.177 0.869 47.244 1.00 31.25 146 PHE A O 1
ATOM 566 N N . GLU A 1 75 ? 133.720 -1.328 46.973 1.00 27.33 147 GLU A N 1
ATOM 567 C CA . GLU A 1 75 ? 135.067 -1.829 47.160 1.00 27.39 147 GLU A CA 1
ATOM 568 C C . GLU A 1 75 ? 135.755 -1.863 45.780 1.00 29.85 147 GLU A C 1
ATOM 569 O O . GLU A 1 75 ? 135.638 -2.855 45.059 1.00 32.09 147 GLU A O 1
ATOM 575 N N . CYS A 1 76 ? 136.454 -0.797 45.408 1.00 27.05 148 CYS A N 1
ATOM 576 C CA . CYS A 1 76 ? 136.923 -0.656 44.060 1.00 25.82 148 CYS A CA 1
ATOM 577 C C . CYS A 1 76 ? 138.216 -1.444 43.944 1.00 26.32 148 CYS A C 1
ATOM 578 O O . CYS A 1 76 ? 139.023 -1.458 44.884 1.00 28.88 148 CYS A O 1
ATOM 581 N N . VAL A 1 77 ? 138.422 -2.112 42.808 1.00 25.30 149 VAL A N 1
ATOM 582 C CA . VAL A 1 77 ? 139.651 -2.902 42.576 1.00 25.58 149 VAL A CA 1
ATOM 583 C C . VAL A 1 77 ? 140.165 -2.607 41.189 1.00 25.27 149 VAL A C 1
ATOM 584 O O . VAL A 1 77 ? 139.397 -2.659 40.248 1.00 24.73 149 VAL A O 1
ATOM 588 N N . LEU A 1 78 ? 141.449 -2.272 41.057 1.00 24.41 150 LEU A N 1
ATOM 589 C CA . LEU A 1 78 ? 142.044 -2.062 39.727 1.00 23.92 150 LEU A CA 1
ATOM 590 C C . LEU A 1 78 ? 142.411 -3.417 39.146 1.00 24.73 150 LEU A C 1
ATOM 591 O O . LEU A 1 78 ? 143.064 -4.215 39.800 1.00 28.48 150 LEU A O 1
ATOM 596 N N . PHE A 1 79 ? 142.009 -3.683 37.908 1.00 28.10 151 PHE A N 1
ATOM 597 C CA . PHE A 1 79 ? 142.323 -4.979 37.263 1.00 28.22 151 PHE A CA 1
ATOM 598 C C . PHE A 1 79 ? 142.688 -4.656 35.830 1.00 27.78 151 PHE A C 1
ATOM 599 O O . PHE A 1 79 ? 141.869 -4.147 35.089 1.00 28.90 151 PHE A O 1
ATOM 607 N N . THR A 1 80 ? 143.919 -4.903 35.446 1.00 25.52 152 THR A N 1
ATOM 608 C CA . THR A 1 80 ? 144.374 -4.411 34.148 1.00 24.01 152 THR A CA 1
ATOM 609 C C . THR A 1 80 ? 145.206 -5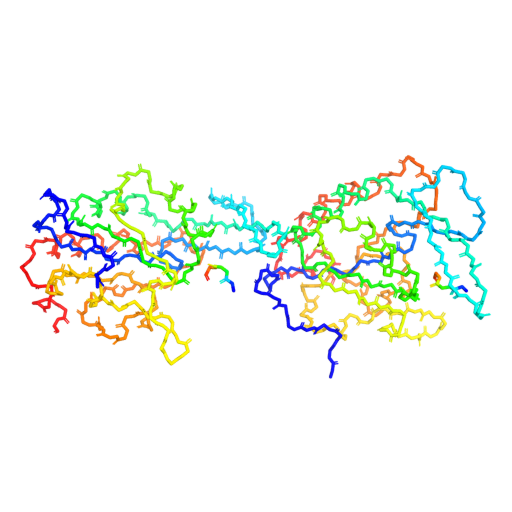.509 33.531 1.00 22.99 152 THR A C 1
ATOM 610 O O . THR A 1 80 ? 145.884 -6.255 34.284 1.00 23.58 152 THR A O 1
ATOM 614 N N . ALA A 1 81 ? 145.194 -5.587 32.192 1.00 22.49 153 ALA A N 1
ATOM 615 C CA . ALA A 1 81 ? 146.085 -6.490 31.455 1.00 25.25 153 ALA A CA 1
ATOM 616 C C . ALA A 1 81 ? 147.506 -5.950 31.203 1.00 27.96 153 ALA A C 1
ATOM 617 O O . ALA A 1 81 ? 148.329 -6.612 30.557 1.00 26.39 153 ALA A O 1
ATOM 619 N N . SER A 1 82 ? 147.807 -4.791 31.798 1.00 29.37 154 SER A N 1
ATOM 620 C CA . SER A 1 82 ? 149.053 -4.087 31.562 1.00 27.55 154 SER A CA 1
ATOM 621 C C . SER A 1 82 ? 149.937 -4.536 32.695 1.00 27.80 154 SER A C 1
ATOM 622 O O . SER A 1 82 ? 149.466 -5.142 33.668 1.00 24.94 154 SER A O 1
ATOM 625 N N . LEU A 1 83 ? 151.235 -4.316 32.532 1.00 25.48 155 LEU A N 1
ATOM 626 C CA . LEU A 1 83 ? 152.169 -4.723 33.508 1.00 26.20 155 LEU A CA 1
ATOM 627 C C . LEU A 1 83 ? 152.219 -3.667 34.600 1.00 23.81 155 LEU A C 1
ATOM 628 O O . LEU A 1 83 ? 152.023 -2.495 34.356 1.00 21.68 155 LEU A O 1
ATOM 633 N N . ALA A 1 84 ? 152.586 -4.112 35.781 1.00 23.66 156 ALA A N 1
ATOM 634 C CA . ALA A 1 84 ? 152.672 -3.292 36.976 1.00 23.45 156 ALA A CA 1
ATOM 635 C C . ALA A 1 84 ? 153.679 -2.135 36.791 1.00 24.62 156 ALA A C 1
ATOM 636 O O . ALA A 1 84 ? 153.436 -1.000 37.207 1.00 23.69 156 ALA A O 1
ATOM 638 N N . LYS A 1 85 ? 154.800 -2.401 36.119 1.00 25.58 157 LYS A N 1
ATOM 639 C CA . LYS A 1 85 ? 155.798 -1.356 35.929 1.00 25.67 157 LYS A CA 1
ATOM 640 C C . LYS A 1 85 ? 155.228 -0.139 35.230 1.00 23.69 157 LYS A C 1
ATOM 641 O O . LYS A 1 85 ? 155.787 0.963 35.364 1.00 24.52 157 LYS A O 1
ATOM 647 N N . TYR A 1 86 ? 154.123 -0.330 34.505 1.00 22.16 158 TYR A N 1
ATOM 648 C CA . TYR A 1 86 ? 153.322 0.763 33.968 1.00 21.56 158 TYR A CA 1
ATOM 649 C C . TYR A 1 86 ? 152.159 1.119 34.861 1.00 21.97 158 TYR A C 1
ATOM 650 O O . TYR A 1 86 ? 152.018 2.274 35.283 1.00 22.87 158 TYR A O 1
ATOM 659 N N . ALA A 1 87 ? 151.320 0.143 35.175 1.00 21.63 159 ALA A N 1
ATOM 660 C CA . ALA A 1 87 ? 150.021 0.424 35.804 1.00 20.74 159 ALA A CA 1
ATOM 661 C C . ALA A 1 87 ? 150.109 0.926 37.214 1.00 19.97 159 ALA A C 1
ATOM 662 O O . ALA A 1 87 ? 149.348 1.800 37.609 1.00 20.41 159 ALA A O 1
ATOM 664 N N . ASP A 1 88 ? 151.054 0.386 37.958 1.00 19.50 160 ASP A N 1
ATOM 665 C CA . ASP A 1 88 ? 151.206 0.714 39.366 1.00 20.01 160 ASP A CA 1
ATOM 666 C C . ASP A 1 88 ? 151.614 2.175 39.610 1.00 20.24 160 ASP A C 1
ATOM 667 O O . ASP A 1 88 ? 150.993 2.859 40.396 1.00 23.55 160 ASP A O 1
ATOM 672 N N . PRO A 1 89 ? 152.586 2.700 38.875 1.00 19.16 161 PRO A N 1
ATOM 673 C CA . PRO A 1 89 ? 152.817 4.100 39.022 1.00 19.00 161 PRO A CA 1
ATOM 674 C C . PRO A 1 89 ? 151.630 4.966 38.626 1.00 20.92 161 PRO A C 1
ATOM 675 O O . PRO A 1 89 ? 151.373 6.031 39.226 1.00 21.03 161 PRO A O 1
ATOM 679 N N . VAL A 1 90 ? 150.911 4.562 37.586 1.00 20.53 162 VAL A N 1
ATOM 680 C CA . VAL A 1 90 ? 149.846 5.405 37.102 1.00 19.76 162 VAL A CA 1
ATOM 681 C C . VAL A 1 90 ? 148.745 5.410 38.171 1.00 19.44 162 VAL A C 1
ATOM 682 O O . VAL A 1 90 ? 148.129 6.431 38.464 1.00 18.68 162 VAL A O 1
ATOM 686 N N . ALA A 1 91 ? 148.510 4.268 38.784 1.00 18.75 163 ALA A N 1
ATOM 687 C CA . ALA A 1 91 ? 147.462 4.234 39.787 1.00 19.63 163 ALA A CA 1
ATOM 688 C C . ALA A 1 91 ? 147.929 5.074 40.975 1.00 19.47 163 ALA A C 1
ATOM 689 O O . ALA A 1 91 ? 147.155 5.742 41.576 1.00 19.72 163 ALA A O 1
ATOM 691 N N . ASP A 1 92 ? 149.207 5.033 41.297 1.00 20.94 164 ASP A N 1
ATOM 692 C CA . ASP A 1 92 ? 149.756 5.859 42.367 1.00 21.85 164 ASP A CA 1
ATOM 693 C C . ASP A 1 92 ? 149.396 7.286 42.119 1.00 23.04 164 ASP A C 1
ATOM 694 O O . ASP A 1 92 ? 148.925 7.975 43.048 1.00 21.85 164 ASP A O 1
ATOM 699 N N . LEU A 1 93 ? 149.593 7.739 40.886 1.00 23.94 165 LEU A N 1
ATOM 700 C CA . LEU A 1 93 ? 149.388 9.189 40.589 1.00 24.15 165 LEU A CA 1
ATOM 701 C C . LEU A 1 93 ? 147.929 9.556 40.380 1.00 26.24 165 LEU A C 1
ATOM 702 O O . LEU A 1 93 ? 147.484 10.683 40.675 1.00 27.06 165 LEU A O 1
ATOM 707 N N . LEU A 1 94 ? 147.166 8.612 39.841 1.00 27.56 166 LEU A N 1
ATOM 708 C CA . LEU A 1 94 ? 145.768 8.862 39.539 1.00 25.89 166 LEU A CA 1
ATOM 709 C C . LEU A 1 94 ? 144.878 8.862 40.789 1.00 27.25 166 LEU A C 1
ATOM 710 O O . LEU A 1 94 ? 144.003 9.725 40.952 1.00 31.71 166 LEU A O 1
ATOM 715 N N . ASP A 1 95 ? 145.147 7.920 41.693 1.00 27.39 167 ASP A N 1
ATOM 716 C CA . ASP A 1 95 ? 144.244 7.581 42.792 1.00 27.01 167 ASP A CA 1
ATOM 717 C C . ASP A 1 95 ? 144.528 8.368 44.063 1.00 28.13 167 ASP A C 1
ATOM 718 O O . ASP A 1 95 ? 144.946 7.821 45.079 1.00 25.58 167 ASP A O 1
ATOM 723 N N . LYS A 1 96 ? 144.244 9.664 44.014 1.00 36.57 168 LYS A N 1
ATOM 724 C CA . LYS A 1 96 ? 144.456 10.542 45.170 1.00 40.17 168 LYS A CA 1
ATOM 725 C C . LYS A 1 96 ? 143.666 10.080 46.380 1.00 39.63 168 LYS A C 1
ATOM 726 O O . LYS A 1 96 ? 144.148 10.254 47.494 1.00 45.36 168 LYS A O 1
ATOM 732 N N . TRP A 1 97 ? 142.495 9.465 46.198 1.00 35.70 169 TRP A N 1
ATOM 733 C CA . TRP A 1 97 ? 141.568 9.238 47.340 1.00 33.76 169 TRP A CA 1
ATOM 734 C C . TRP A 1 97 ? 141.596 7.878 47.838 1.00 30.69 169 TRP A C 1
ATOM 735 O O . TRP A 1 97 ? 140.750 7.493 48.605 1.00 30.69 169 TRP A O 1
ATOM 746 N N . GLY A 1 98 ? 142.535 7.090 47.370 1.00 29.16 170 GLY A N 1
ATOM 747 C CA . GLY A 1 98 ? 142.586 5.716 47.830 1.00 28.00 170 GLY A CA 1
ATOM 748 C C . GLY A 1 98 ? 141.347 4.920 47.448 1.00 25.65 170 GLY A C 1
ATOM 749 O O . GLY A 1 98 ? 140.991 4.002 48.119 1.00 28.62 170 GLY A O 1
ATOM 750 N N . ALA A 1 99 ? 140.694 5.206 46.345 1.00 23.78 171 ALA A N 1
ATOM 751 C CA . ALA A 1 99 ? 139.561 4.336 45.984 1.00 24.82 171 ALA A CA 1
ATOM 752 C C . ALA A 1 99 ? 139.967 2.877 45.785 1.00 24.80 171 ALA A C 1
ATOM 753 O O . ALA A 1 99 ? 139.198 1.972 46.096 1.00 24.78 171 ALA A O 1
ATOM 755 N N . PHE A 1 100 ? 141.178 2.623 45.302 1.00 24.19 172 PHE A N 1
ATOM 756 C CA . PHE A 1 100 ? 141.492 1.250 44.930 1.00 25.76 172 PHE A CA 1
ATOM 757 C C . PHE A 1 100 ? 141.932 0.436 46.116 1.00 25.20 172 PHE A C 1
ATOM 758 O O . PHE A 1 100 ? 143.009 0.631 46.564 1.00 25.36 172 PHE A O 1
ATOM 766 N N . ARG A 1 101 ? 141.141 -0.539 46.549 1.00 25.75 173 ARG A N 1
ATOM 767 C CA . ARG A 1 101 ? 141.542 -1.384 47.664 1.00 26.07 173 ARG A CA 1
ATOM 768 C C . ARG A 1 101 ? 142.593 -2.403 47.245 1.00 26.51 173 ARG A C 1
ATOM 769 O O . ARG A 1 101 ? 143.341 -2.911 48.072 1.00 23.59 173 ARG A O 1
ATOM 777 N N . ALA A 1 102 ? 142.640 -2.729 45.960 1.00 24.21 174 ALA A N 1
ATOM 778 C CA . ALA A 1 102 ? 143.638 -3.654 45.480 1.00 24.34 174 ALA A CA 1
ATOM 779 C C . ALA A 1 102 ? 143.888 -3.377 44.023 1.00 21.80 174 ALA A C 1
ATOM 780 O O . ALA A 1 102 ? 143.133 -2.631 43.396 1.00 22.28 174 ALA A O 1
ATOM 782 N N . ARG A 1 103 ? 144.962 -3.964 43.518 1.00 22.01 175 ARG A N 1
ATOM 783 C CA . ARG A 1 103 ? 145.408 -3.774 42.132 1.00 21.97 175 ARG A CA 1
ATOM 784 C C . ARG A 1 103 ? 145.842 -5.079 41.626 1.00 20.71 175 ARG A C 1
ATOM 785 O O . ARG A 1 103 ? 146.638 -5.734 42.251 1.00 18.67 175 ARG A O 1
ATOM 793 N N . LEU A 1 104 ? 145.336 -5.438 40.459 1.00 22.07 176 LEU A N 1
ATOM 794 C CA . LEU A 1 104 ? 145.714 -6.684 39.807 1.00 23.47 176 LEU A CA 1
ATOM 795 C C . LEU A 1 104 ? 146.199 -6.388 38.392 1.00 21.81 176 LEU A C 1
ATOM 796 O O . LEU A 1 104 ? 145.617 -5.564 37.669 1.00 23.08 176 LEU A O 1
ATOM 801 N N . PHE A 1 105 ? 147.204 -7.102 37.966 1.00 20.86 177 PHE A N 1
ATOM 802 C CA . PHE A 1 105 ? 147.843 -6.752 36.719 1.00 22.73 177 PHE A CA 1
ATOM 803 C C . PHE A 1 105 ? 147.825 -7.938 35.781 1.00 24.27 177 PHE A C 1
ATOM 804 O O . PHE A 1 105 ? 147.140 -8.928 36.024 1.00 23.03 177 PHE A O 1
ATOM 812 N N . ARG A 1 106 ? 148.610 -7.865 34.721 1.00 26.24 178 ARG A N 1
ATOM 813 C CA . ARG A 1 106 ? 148.602 -8.903 33.728 1.00 28.50 178 ARG A CA 1
ATOM 814 C C . ARG A 1 106 ? 148.740 -10.336 34.258 1.00 30.32 178 ARG A C 1
ATOM 815 O O . ARG A 1 106 ? 148.077 -11.222 33.779 1.00 26.78 178 ARG A O 1
ATOM 823 N N . GLU A 1 107 ? 149.584 -10.589 35.238 1.00 32.14 179 GLU A N 1
ATOM 824 C CA . GLU A 1 107 ? 149.769 -11.977 35.636 1.00 34.53 179 GLU A CA 1
ATOM 825 C C . GLU A 1 107 ? 148.522 -12.506 36.362 1.00 36.19 179 GLU A C 1
ATOM 826 O O . GLU A 1 107 ? 148.394 -13.704 36.513 1.00 32.47 179 GLU A O 1
ATOM 832 N N . SER A 1 108 ? 147.613 -11.619 36.796 1.00 32.33 180 SER A N 1
ATOM 833 C CA . SER A 1 108 ? 146.365 -12.058 37.440 1.00 31.65 180 SER A CA 1
ATOM 834 C C . SER A 1 108 ? 145.243 -12.288 36.440 1.00 30.79 180 SER A C 1
ATOM 835 O O . SER A 1 108 ? 144.189 -12.840 36.782 1.00 30.24 180 SER A O 1
ATOM 838 N N . CYS A 1 109 ? 145.446 -11.842 35.219 1.00 29.11 181 CYS A N 1
ATOM 839 C CA . CYS A 1 109 ? 144.507 -12.170 34.165 1.00 32.04 181 CYS A CA 1
ATOM 840 C C . CYS A 1 109 ? 144.687 -13.634 33.737 1.00 35.40 181 CYS A C 1
ATOM 841 O O . CYS A 1 109 ? 145.707 -14.247 34.080 1.00 38.74 181 CYS A O 1
ATOM 844 N N . VAL A 1 110 ? 143.721 -14.184 32.994 1.00 35.60 182 VAL A N 1
ATOM 845 C CA . VAL A 1 110 ? 143.877 -15.535 32.418 1.00 38.08 182 VAL A CA 1
ATOM 846 C C . VAL A 1 110 ? 144.099 -15.388 30.932 1.00 37.64 182 VAL A C 1
ATOM 847 O O . VAL A 1 110 ? 143.283 -14.792 30.252 1.00 34.54 182 VAL A O 1
ATOM 851 N N . PHE A 1 111 ? 145.209 -15.914 30.421 1.00 44.27 183 PHE A N 1
ATOM 852 C CA . PHE A 1 111 ? 145.433 -15.900 28.961 1.00 49.54 183 PHE A CA 1
ATOM 853 C C . PHE A 1 111 ? 144.625 -17.005 28.266 1.00 48.68 183 PHE A C 1
ATOM 854 O O . PHE A 1 111 ? 144.860 -18.202 28.494 1.00 44.76 183 PHE A O 1
ATOM 862 N N . HIS A 1 112 ? 143.690 -16.595 27.415 1.00 47.61 184 HIS A N 1
ATOM 863 C CA . HIS A 1 112 ? 142.724 -17.507 26.826 1.00 45.51 184 HIS A CA 1
ATOM 864 C C . HIS A 1 112 ? 142.276 -17.036 25.424 1.00 50.75 184 HIS A C 1
ATOM 865 O O . HIS A 1 112 ? 141.715 -15.908 25.259 1.00 41.08 184 HIS A O 1
ATOM 872 N N . ARG A 1 113 ? 142.520 -17.919 24.433 1.00 52.41 185 ARG A N 1
ATOM 873 C CA . ARG A 1 113 ? 142.245 -17.654 23.005 1.00 52.51 185 ARG A CA 1
ATOM 874 C C . ARG A 1 113 ? 142.876 -16.364 22.559 1.00 48.39 185 ARG A C 1
ATOM 875 O O . ARG A 1 113 ? 142.214 -15.485 21.997 1.00 49.19 185 ARG A O 1
ATOM 883 N N . GLY A 1 114 ? 144.165 -16.242 22.838 1.00 50.86 186 GLY A N 1
ATOM 884 C CA . GLY A 1 114 ? 144.906 -15.020 22.506 1.00 53.91 186 GLY A CA 1
ATOM 885 C C . GLY A 1 114 ? 144.595 -13.744 23.304 1.00 55.15 186 GLY A C 1
ATOM 886 O O . GLY A 1 114 ? 145.260 -12.724 23.115 1.00 53.55 186 GLY A O 1
ATOM 887 N N . ASN A 1 115 ? 143.609 -13.795 24.200 1.00 52.00 187 ASN A N 1
ATOM 888 C CA . ASN A 1 115 ? 143.206 -12.636 24.982 1.00 49.90 187 ASN A CA 1
ATOM 889 C C . ASN A 1 115 ? 143.454 -12.792 26.479 1.00 42.97 187 ASN A C 1
ATOM 890 O O . ASN A 1 115 ? 143.433 -13.885 27.005 1.00 44.93 187 ASN A O 1
ATOM 895 N N . TYR A 1 116 ? 143.743 -11.684 27.147 1.00 40.58 188 TYR A N 1
ATOM 896 C CA . TYR A 1 116 ? 143.952 -11.671 28.597 1.00 35.29 188 TYR A CA 1
ATOM 897 C C . TYR A 1 116 ? 142.602 -11.391 29.210 1.00 37.66 188 TYR A C 1
ATOM 898 O O . TYR A 1 116 ? 142.105 -10.279 29.100 1.00 41.42 188 TYR A O 1
ATOM 907 N N . VAL A 1 117 ? 142.005 -12.388 29.861 1.00 34.37 189 VAL A N 1
ATOM 908 C CA . VAL A 1 117 ? 140.657 -12.240 30.375 1.00 30.46 189 VAL A CA 1
ATOM 909 C C . VAL A 1 117 ? 140.703 -11.946 31.840 1.00 28.24 189 VAL A C 1
ATOM 910 O O . VAL A 1 117 ? 141.500 -12.560 32.575 1.00 26.45 189 VAL A O 1
ATOM 914 N N . LYS A 1 118 ? 139.831 -11.029 32.252 1.00 27.36 190 LYS A N 1
ATOM 915 C CA . LYS A 1 118 ? 139.566 -10.812 33.676 1.00 29.20 190 LYS A CA 1
ATOM 916 C C . LYS A 1 118 ? 138.534 -11.833 34.198 1.00 26.02 190 LYS A C 1
ATOM 917 O O . LYS A 1 118 ? 137.331 -11.604 34.170 1.00 23.89 190 LYS A O 1
ATOM 923 N N . ASP A 1 119 ? 139.045 -12.937 34.698 1.00 26.42 191 ASP A N 1
ATOM 924 C CA . ASP A 1 119 ? 138.228 -13.992 35.273 1.00 29.29 191 ASP A CA 1
ATOM 925 C C . ASP A 1 119 ? 137.716 -13.609 36.686 1.00 28.66 191 ASP A C 1
ATOM 926 O O . ASP A 1 119 ? 138.325 -13.888 37.704 1.00 26.21 191 ASP A O 1
ATOM 931 N N . LEU A 1 120 ? 136.549 -12.998 36.710 1.00 33.79 192 LEU A N 1
ATOM 932 C CA . LEU A 1 120 ? 135.946 -12.489 37.956 1.00 35.32 192 LEU A CA 1
ATOM 933 C C . LEU A 1 120 ? 135.775 -13.595 38.996 1.00 35.12 192 LEU A C 1
ATOM 934 O O . LEU A 1 120 ? 135.802 -13.342 40.174 1.00 37.14 192 LEU A O 1
ATOM 939 N N . SER A 1 121 ? 135.694 -14.835 38.568 1.00 37.92 193 SER A N 1
ATOM 940 C CA . SER A 1 121 ? 135.599 -15.951 39.526 1.00 41.20 193 SER A CA 1
ATOM 941 C C . SER A 1 121 ? 136.784 -16.003 40.434 1.00 36.58 193 SER A C 1
ATOM 942 O O . SER A 1 121 ? 136.704 -16.584 41.499 1.00 36.60 193 SER A O 1
ATOM 945 N N . ARG A 1 122 ? 137.919 -15.468 39.993 1.00 34.84 194 ARG A N 1
ATOM 946 C CA . ARG A 1 122 ? 139.136 -15.632 40.772 1.00 35.59 194 ARG A CA 1
ATOM 947 C C . ARG A 1 122 ? 139.320 -14.580 41.904 1.00 31.20 194 ARG A C 1
ATOM 948 O O . ARG A 1 122 ? 140.212 -14.736 42.752 1.00 28.66 194 ARG A O 1
ATOM 956 N N . LEU A 1 123 ? 138.455 -13.563 41.936 1.00 27.80 195 LEU A N 1
ATOM 957 C CA . LEU A 1 123 ? 138.519 -12.545 42.986 1.00 31.39 195 LEU A CA 1
ATOM 958 C C . LEU A 1 123 ? 138.262 -13.187 44.325 1.00 34.76 195 LEU A C 1
ATOM 959 O O . LEU A 1 123 ? 139.057 -13.043 45.250 1.00 41.70 195 LEU A O 1
ATOM 964 N N . GLY A 1 124 ? 137.162 -13.916 44.425 1.00 35.31 196 GLY A N 1
ATOM 965 C CA . GLY A 1 124 ? 136.758 -14.479 45.712 1.00 39.77 196 GLY A CA 1
ATOM 966 C C . GLY A 1 124 ? 135.703 -13.571 46.318 1.00 36.55 196 GLY A C 1
ATOM 967 O O . GLY A 1 124 ? 135.782 -13.200 47.470 1.00 40.33 196 GLY A O 1
ATOM 968 N N . ARG A 1 125 ? 134.738 -13.208 45.500 1.00 34.42 197 ARG A N 1
ATOM 969 C CA . ARG A 1 125 ? 133.582 -12.473 45.907 1.00 36.13 197 ARG A CA 1
ATOM 970 C C . ARG A 1 125 ? 132.337 -13.117 45.259 1.00 41.79 197 ARG A C 1
ATOM 971 O O . ARG A 1 125 ? 132.409 -13.853 44.253 1.00 41.48 197 ARG A O 1
ATOM 979 N N . ASP A 1 126 ? 131.183 -12.785 45.801 1.00 35.87 198 ASP A N 1
ATOM 980 C CA . ASP A 1 126 ? 129.951 -13.296 45.309 1.00 35.34 198 ASP A CA 1
ATOM 981 C C . ASP A 1 126 ? 129.644 -12.524 44.047 1.00 36.05 198 ASP A C 1
ATOM 982 O O . ASP A 1 126 ? 129.504 -11.290 44.093 1.00 41.37 198 ASP A O 1
ATOM 987 N N . LEU A 1 127 ? 129.468 -13.209 42.931 1.00 32.27 199 LEU A N 1
ATOM 988 C CA . LEU A 1 127 ? 129.310 -12.509 41.681 1.00 32.90 199 LEU A CA 1
ATO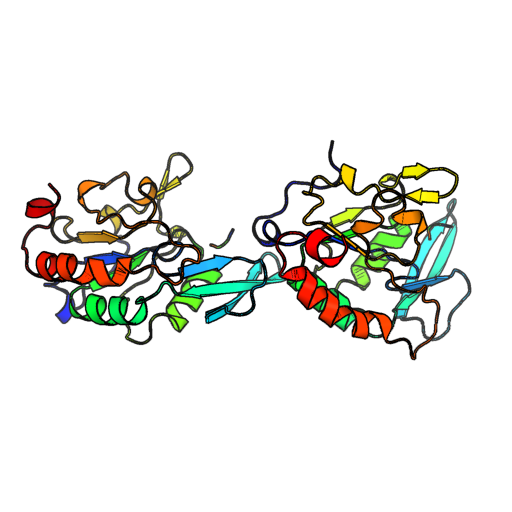M 989 C C . LEU A 1 127 ? 127.995 -11.784 41.534 1.00 33.91 199 LEU A C 1
ATOM 990 O O . LEU A 1 127 ? 127.840 -10.902 40.647 1.00 35.28 199 LEU A O 1
ATOM 995 N N . ARG A 1 128 ? 127.025 -12.126 42.372 1.00 38.34 200 ARG A N 1
ATOM 996 C CA . ARG A 1 128 ? 125.833 -11.293 42.466 1.00 40.25 200 ARG A CA 1
ATOM 997 C C . ARG A 1 128 ? 126.175 -9.882 42.974 1.00 38.46 200 ARG A C 1
ATOM 998 O O . ARG A 1 128 ? 125.404 -8.921 42.705 1.00 37.23 200 ARG A O 1
ATOM 1006 N N . ARG A 1 129 ? 127.293 -9.788 43.723 1.00 37.22 201 ARG A N 1
ATOM 1007 C CA . ARG A 1 129 ? 127.863 -8.504 44.250 1.00 41.77 201 ARG A CA 1
ATOM 1008 C C . ARG A 1 129 ? 129.285 -8.210 43.689 1.00 38.72 201 ARG A C 1
ATOM 1009 O O . ARG A 1 129 ? 130.194 -7.861 44.462 1.00 32.48 201 ARG A O 1
ATOM 1017 N N . VAL A 1 130 ? 129.417 -8.389 42.357 1.00 34.54 202 VAL A N 1
ATOM 1018 C CA . VAL A 1 130 ? 130.539 -7.897 41.549 1.00 34.70 202 VAL A CA 1
ATOM 1019 C C . VAL A 1 130 ? 130.133 -7.175 40.236 1.00 36.33 202 VAL A C 1
ATOM 1020 O O . VAL A 1 130 ? 129.223 -7.553 39.512 1.00 37.91 202 VAL A O 1
ATOM 1024 N N . LEU A 1 131 ? 130.812 -6.088 39.955 1.00 35.12 203 LEU A N 1
ATOM 1025 C CA . LEU A 1 131 ? 130.701 -5.453 38.672 1.00 36.27 203 LEU A CA 1
ATOM 1026 C C . LEU A 1 131 ? 132.087 -5.362 37.994 1.00 36.48 203 LEU A C 1
ATOM 1027 O O . LEU A 1 131 ? 133.122 -5.350 38.679 1.00 34.46 203 LEU A O 1
ATOM 1032 N N . ILE A 1 132 ? 132.116 -5.304 36.664 1.00 34.33 204 ILE A N 1
ATOM 1033 C CA . ILE A 1 132 ? 133.344 -4.943 35.981 1.00 33.91 204 ILE A CA 1
ATOM 1034 C C . ILE A 1 132 ? 133.049 -3.812 35.047 1.00 35.46 204 ILE A C 1
ATOM 1035 O O . ILE A 1 132 ? 132.048 -3.831 34.342 1.00 40.85 204 ILE A O 1
ATOM 1040 N N . LEU A 1 133 ? 133.922 -2.809 35.066 1.00 33.33 205 LEU A N 1
ATOM 1041 C CA . LEU A 1 133 ? 133.848 -1.690 34.173 1.00 30.18 205 LEU A CA 1
ATOM 1042 C C . LEU A 1 133 ? 135.073 -1.775 33.258 1.00 35.00 205 LEU A C 1
ATOM 1043 O O . LEU A 1 133 ? 136.204 -1.546 33.705 1.00 34.61 205 LEU A O 1
ATOM 1048 N N . ASP A 1 134 ? 134.859 -2.126 31.991 1.00 34.63 206 ASP A N 1
ATOM 1049 C CA . ASP A 1 134 ? 135.970 -2.337 31.087 1.00 32.50 206 ASP A CA 1
ATOM 1050 C C . ASP A 1 134 ? 135.540 -1.989 29.682 1.00 31.14 206 ASP A C 1
ATOM 1051 O O . ASP A 1 134 ? 134.469 -2.345 29.285 1.00 38.25 206 ASP A O 1
ATOM 1056 N N . ASN A 1 135 ? 136.381 -1.265 28.951 1.00 33.36 207 ASN A N 1
ATOM 1057 C CA . ASN A 1 135 ? 136.072 -0.817 27.587 1.00 34.46 207 ASN A CA 1
ATOM 1058 C C . ASN A 1 135 ? 136.135 -1.935 26.539 1.00 32.87 207 ASN A C 1
ATOM 1059 O O . ASN A 1 135 ? 135.730 -1.748 25.405 1.00 34.22 207 ASN A O 1
ATOM 1064 N N . SER A 1 136 ? 136.683 -3.074 26.905 1.00 32.61 208 SER A N 1
ATOM 1065 C CA . SER A 1 136 ? 136.901 -4.117 25.944 1.00 36.18 208 SER A CA 1
ATOM 1066 C C . SER A 1 136 ? 136.126 -5.354 26.373 1.00 36.76 208 SER A C 1
ATOM 1067 O O . SER A 1 136 ? 136.529 -6.028 27.324 1.00 35.05 208 SER A O 1
ATOM 1070 N N . PRO A 1 137 ? 135.019 -5.661 25.660 1.00 34.85 209 PRO A N 1
ATOM 1071 C CA . PRO A 1 137 ? 134.184 -6.802 25.987 1.00 34.63 209 PRO A CA 1
ATOM 1072 C C . PRO A 1 137 ? 134.923 -8.134 25.983 1.00 35.31 209 PRO A C 1
ATOM 1073 O O . PRO A 1 137 ? 134.535 -9.061 26.699 1.00 36.89 209 PRO A O 1
ATOM 1077 N N . ALA A 1 138 ? 136.029 -8.227 25.246 1.00 34.85 210 ALA A N 1
ATOM 1078 C CA . ALA A 1 138 ? 136.882 -9.407 25.374 1.00 32.68 210 ALA A CA 1
ATOM 1079 C C . ALA A 1 138 ? 137.407 -9.638 26.813 1.00 35.92 210 ALA A C 1
ATOM 1080 O O . ALA A 1 138 ? 137.804 -10.752 27.162 1.00 40.17 210 ALA A O 1
ATOM 1082 N N . SER A 1 139 ? 137.424 -8.610 27.659 1.00 33.65 211 SER A N 1
ATOM 1083 C CA . SER A 1 139 ? 138.068 -8.763 28.934 1.00 36.27 211 SER A CA 1
ATOM 1084 C C . SER A 1 139 ? 137.222 -9.493 29.907 1.00 33.08 211 SER A C 1
ATOM 1085 O O . SER A 1 139 ? 137.749 -10.122 30.808 1.00 35.53 211 SER A O 1
ATOM 1088 N N . TYR A 1 140 ? 135.917 -9.466 29.690 1.00 39.32 212 TYR A N 1
ATOM 1089 C CA . TYR A 1 140 ? 134.960 -10.161 30.573 1.00 40.20 212 TYR A CA 1
ATOM 1090 C C . TYR A 1 140 ? 134.142 -11.320 29.947 1.00 44.48 212 TYR A C 1
ATOM 1091 O O . TYR A 1 140 ? 133.013 -11.616 30.387 1.00 33.50 212 TYR A O 1
ATOM 1100 N N . VAL A 1 141 ? 134.700 -11.987 28.935 1.00 45.31 213 VAL A N 1
ATOM 1101 C CA . VAL A 1 141 ? 133.954 -13.064 28.256 1.00 44.34 213 VAL A CA 1
ATOM 1102 C C . VAL A 1 141 ? 133.400 -14.107 29.180 1.00 39.14 213 VAL A C 1
ATOM 1103 O O . VAL A 1 141 ? 132.329 -14.567 28.933 1.00 41.05 213 VAL A O 1
ATOM 1107 N N . PHE A 1 142 ? 134.103 -14.475 30.241 1.00 36.97 214 PHE A N 1
ATOM 1108 C CA . PHE A 1 142 ? 133.541 -15.423 31.195 1.00 34.56 214 PHE A CA 1
ATOM 1109 C C . PHE A 1 142 ? 132.362 -14.918 32.058 1.00 38.73 214 PHE A C 1
ATOM 1110 O O . PHE A 1 142 ? 131.816 -15.703 32.824 1.00 41.19 214 PHE A O 1
ATOM 1118 N N . HIS A 1 143 ? 131.973 -13.639 31.933 1.00 38.67 215 HIS A N 1
ATOM 1119 C CA . HIS A 1 143 ? 131.030 -12.975 32.843 1.00 35.19 215 HIS A CA 1
ATOM 1120 C C . HIS A 1 143 ? 130.401 -11.740 32.250 1.00 39.28 215 HIS A C 1
ATOM 1121 O O . HIS A 1 143 ? 130.464 -10.664 32.862 1.00 38.65 215 HIS A O 1
ATOM 1128 N N . PRO A 1 144 ? 129.784 -11.870 31.073 1.00 39.32 216 PRO A N 1
ATOM 1129 C CA . PRO A 1 144 ? 129.332 -10.670 30.359 1.00 40.49 216 PRO A CA 1
ATOM 1130 C C . PRO A 1 144 ? 128.126 -10.005 31.021 1.00 40.06 216 PRO A C 1
ATOM 1131 O O . PRO A 1 144 ? 127.837 -8.855 30.751 1.00 36.36 216 PRO A O 1
ATOM 1135 N N . ASP A 1 145 ? 127.482 -10.727 31.927 1.00 42.39 217 ASP A N 1
ATOM 1136 C CA . ASP A 1 145 ? 126.334 -10.235 32.654 1.00 46.01 217 ASP A CA 1
ATOM 1137 C C . ASP A 1 145 ? 126.735 -9.428 33.880 1.00 51.95 217 ASP A C 1
ATOM 1138 O O . ASP A 1 145 ? 125.864 -8.805 34.501 1.00 48.74 217 ASP A O 1
ATOM 1143 N N . ASN A 1 146 ? 128.023 -9.481 34.270 1.00 54.60 218 ASN A N 1
ATOM 1144 C CA . ASN A 1 146 ? 128.526 -8.627 35.359 1.00 45.97 218 ASN A CA 1
ATOM 1145 C C . ASN A 1 146 ? 129.002 -7.248 34.916 1.00 41.99 218 ASN A C 1
ATOM 1146 O O . ASN A 1 146 ? 129.439 -6.480 35.739 1.00 42.49 218 ASN A O 1
ATOM 1151 N N . ALA A 1 147 ? 128.845 -6.901 33.643 1.00 41.29 219 ALA A N 1
ATOM 1152 C CA . ALA A 1 147 ? 129.509 -5.760 33.061 1.00 38.75 219 ALA A CA 1
ATOM 1153 C C . ALA A 1 147 ? 128.656 -4.498 32.866 1.00 42.89 219 ALA A C 1
ATOM 1154 O O . ALA A 1 147 ? 127.453 -4.545 32.560 1.00 45.99 219 ALA A O 1
ATOM 1156 N N . VAL A 1 148 ? 129.309 -3.361 33.064 1.00 37.51 220 VAL A N 1
ATOM 1157 C CA . VAL A 1 148 ? 128.782 -2.088 32.670 1.00 40.04 220 VAL A CA 1
ATOM 1158 C C . VAL A 1 148 ? 129.703 -1.655 31.522 1.00 47.15 220 VAL A C 1
ATOM 1159 O O . VAL A 1 148 ? 130.832 -1.259 31.735 1.00 51.05 220 VAL A O 1
ATOM 1163 N N . PRO A 1 149 ? 129.241 -1.763 30.291 1.00 49.33 221 PRO A N 1
ATOM 1164 C CA . PRO A 1 149 ? 130.167 -1.444 29.237 1.00 50.05 221 PRO A CA 1
ATOM 1165 C C . PRO A 1 149 ? 130.479 0.047 29.233 1.00 43.02 221 PRO A C 1
ATOM 1166 O O . PRO A 1 149 ? 129.637 0.868 29.661 1.00 38.04 221 PRO A O 1
ATOM 1170 N N . VAL A 1 150 ? 131.655 0.402 28.733 1.00 35.41 222 VAL A N 1
ATOM 1171 C CA . VAL A 1 150 ? 131.994 1.804 28.619 1.00 32.46 222 VAL A CA 1
ATOM 1172 C C . VAL A 1 150 ? 132.816 1.980 27.354 1.00 31.44 222 VAL A C 1
ATOM 1173 O O . VAL A 1 150 ? 133.648 1.151 27.022 1.00 32.95 222 VAL A O 1
ATOM 1177 N N . ALA A 1 151 ? 132.591 3.068 26.647 1.00 31.42 223 ALA A N 1
ATOM 1178 C CA . ALA A 1 151 ? 133.279 3.290 25.389 1.00 36.85 223 ALA A CA 1
ATOM 1179 C C . ALA A 1 151 ? 134.778 3.465 25.614 1.00 37.79 223 ALA A C 1
ATOM 1180 O O . ALA A 1 151 ? 135.171 3.988 26.635 1.00 42.85 223 ALA A O 1
ATOM 1182 N N . SER A 1 152 ? 135.583 3.062 24.639 1.00 33.79 224 SER A N 1
ATOM 1183 C CA . SER A 1 152 ? 136.998 3.290 24.636 1.00 32.34 224 SER A CA 1
ATOM 1184 C C . SER A 1 152 ? 137.310 4.760 24.507 1.00 37.00 224 SER A C 1
ATOM 1185 O O . SER A 1 152 ? 136.738 5.443 23.656 1.00 39.81 224 SER A O 1
ATOM 1188 N N . TRP A 1 153 ? 138.232 5.255 25.346 1.00 39.18 225 TRP A N 1
ATOM 1189 C CA . TRP A 1 153 ? 138.600 6.684 25.336 1.00 36.48 225 TRP A CA 1
ATOM 1190 C C . TRP A 1 153 ? 140.081 6.819 24.962 1.00 34.93 225 TRP A C 1
ATOM 1191 O O . TRP A 1 153 ? 140.903 6.021 25.386 1.00 32.30 225 TRP A O 1
ATOM 1202 N N . PHE A 1 154 ? 140.402 7.824 24.159 1.00 33.18 226 PHE A N 1
ATOM 1203 C CA . PHE A 1 154 ? 141.753 8.016 23.721 1.00 35.31 226 PHE A CA 1
ATOM 1204 C C . PHE A 1 154 ? 142.214 9.431 23.980 1.00 39.99 226 PHE A C 1
ATOM 1205 O O . PHE A 1 154 ? 143.234 9.637 24.656 1.00 40.01 226 PHE A O 1
ATOM 1213 N N . ASP A 1 155 ? 141.497 10.407 23.428 1.00 42.36 227 ASP A N 1
ATOM 1214 C CA . ASP A 1 155 ? 141.823 11.822 23.678 1.00 50.27 227 ASP A CA 1
ATOM 1215 C C . ASP A 1 155 ? 140.651 12.826 23.676 1.00 54.51 227 ASP A C 1
ATOM 1216 O O . ASP A 1 155 ? 140.887 14.018 23.883 1.00 59.74 227 ASP A O 1
ATOM 1221 N N . ASN A 1 156 ? 139.404 12.381 23.476 1.00 55.51 228 ASN A N 1
ATOM 1222 C CA . ASN A 1 156 ? 138.287 13.325 23.362 1.00 49.32 228 ASN A CA 1
ATOM 1223 C C . ASN A 1 156 ? 138.103 14.124 24.636 1.00 46.78 228 ASN A C 1
ATOM 1224 O O . ASN A 1 156 ? 137.498 13.639 25.582 1.00 41.34 228 ASN A O 1
ATOM 1229 N N . MET A 1 157 ? 138.598 15.358 24.670 1.00 47.81 229 MET A N 1
ATOM 1230 C CA . MET A 1 157 ? 138.416 16.158 25.878 1.00 47.72 229 MET A CA 1
ATOM 1231 C C . MET A 1 157 ? 136.949 16.575 26.113 1.00 47.55 229 MET A C 1
ATOM 1232 O O . MET A 1 157 ? 136.657 17.249 27.093 1.00 39.16 229 MET A O 1
ATOM 1237 N N . SER A 1 158 ? 136.039 16.155 25.230 1.00 47.76 230 SER A N 1
ATOM 1238 C CA . SER A 1 158 ? 134.606 16.346 25.432 1.00 47.08 230 SER A CA 1
ATOM 1239 C C . SER A 1 158 ? 133.912 15.196 26.095 1.00 44.54 230 SER A C 1
ATOM 1240 O O . SER A 1 158 ? 132.715 15.290 26.426 1.00 46.62 230 SER A O 1
ATOM 1243 N N . ASP A 1 159 ? 134.625 14.093 26.278 1.00 41.72 231 ASP A N 1
ATOM 1244 C CA . ASP A 1 159 ? 133.997 12.874 26.817 1.00 39.74 231 ASP A CA 1
ATOM 1245 C C . ASP A 1 159 ? 133.331 13.206 28.143 1.00 40.47 231 ASP A C 1
ATOM 1246 O O . ASP A 1 159 ? 133.878 14.002 28.919 1.00 41.71 231 ASP A O 1
ATOM 1251 N N . THR A 1 160 ? 132.130 12.669 28.359 1.00 39.41 232 THR A N 1
ATOM 1252 C CA . THR A 1 160 ? 131.412 12.892 29.612 1.00 42.08 232 THR A CA 1
ATOM 1253 C C . THR A 1 160 ? 130.909 11.599 30.205 1.00 43.08 232 THR A C 1
ATOM 1254 O O . THR A 1 160 ? 130.081 11.597 31.125 1.00 45.96 232 THR A O 1
ATOM 1258 N N . GLU A 1 161 ? 131.459 10.509 29.711 1.00 40.94 233 GLU A N 1
ATOM 1259 C CA . GLU A 1 161 ? 130.894 9.226 29.949 1.00 41.57 233 GLU A CA 1
ATOM 1260 C C . GLU A 1 161 ? 131.077 8.753 31.387 1.00 42.30 233 GLU A C 1
ATOM 1261 O O . GLU A 1 161 ? 130.197 8.083 31.966 1.00 41.59 233 GLU A O 1
ATOM 1267 N N . LEU A 1 162 ? 132.200 9.084 32.001 1.00 35.42 234 LEU A N 1
ATOM 1268 C CA . LEU A 1 162 ? 132.327 8.694 33.386 1.00 35.49 234 LEU A CA 1
ATOM 1269 C C . LEU A 1 162 ? 131.379 9.516 34.302 1.00 35.08 234 LEU A C 1
ATOM 1270 O O . LEU A 1 162 ? 130.907 9.064 35.341 1.00 33.27 234 LEU A O 1
ATOM 1275 N N . HIS A 1 163 ? 131.108 10.740 33.913 1.00 40.28 235 HIS A N 1
ATOM 1276 C CA . HIS A 1 163 ? 130.203 11.580 34.675 1.00 43.20 235 HIS A CA 1
ATOM 1277 C C . HIS A 1 163 ? 128.844 10.958 34.579 1.00 42.38 235 HIS A C 1
ATOM 1278 O O . HIS A 1 163 ? 128.205 10.686 35.570 1.00 41.00 235 HIS A O 1
ATOM 1285 N N . ASP A 1 164 ? 128.452 10.672 33.346 1.00 45.44 236 ASP A N 1
ATOM 1286 C CA . ASP A 1 164 ? 127.085 10.296 33.040 1.00 43.92 236 ASP A CA 1
ATOM 1287 C C . ASP A 1 164 ? 126.824 8.923 33.533 1.00 41.27 236 ASP A C 1
ATOM 1288 O O . ASP A 1 164 ? 125.698 8.532 33.544 1.00 43.20 236 ASP A O 1
ATOM 1293 N N . LEU A 1 165 ? 127.858 8.169 33.905 1.00 39.95 237 LEU A N 1
ATOM 1294 C CA . LEU A 1 165 ? 127.640 6.828 34.447 1.00 38.15 237 LEU A CA 1
ATOM 1295 C C . LEU A 1 165 ? 127.381 6.832 35.936 1.00 37.76 237 LEU A C 1
ATOM 1296 O O . LEU A 1 165 ? 126.912 5.846 36.484 1.00 40.31 237 LEU A O 1
ATOM 1301 N N . LEU A 1 166 ? 127.704 7.913 36.618 1.00 35.96 238 LEU A N 1
ATOM 1302 C CA . LEU A 1 166 ? 127.579 7.874 38.061 1.00 39.14 238 LEU A CA 1
ATOM 1303 C C . LEU A 1 166 ? 126.128 7.615 38.573 1.00 43.48 238 LEU A C 1
ATOM 1304 O O . LEU A 1 166 ? 125.923 6.902 39.578 1.00 44.37 238 LEU A O 1
ATOM 1309 N N . PRO A 1 167 ? 125.123 8.177 37.896 1.00 41.72 239 PRO A N 1
ATOM 1310 C CA . PRO A 1 167 ? 123.803 7.932 38.451 1.00 45.71 239 PRO A CA 1
ATOM 1311 C C . PRO A 1 167 ? 123.457 6.455 38.408 1.00 45.42 239 PRO A C 1
ATOM 1312 O O . PRO A 1 167 ? 122.972 5.923 39.396 1.00 47.12 239 PRO A O 1
ATOM 1316 N N . PHE A 1 168 ? 123.753 5.790 37.304 1.00 40.70 240 PHE A N 1
ATOM 1317 C CA . PHE A 1 168 ? 123.506 4.365 37.217 1.00 40.87 240 PHE A CA 1
ATOM 1318 C C . PHE A 1 168 ? 124.184 3.572 38.338 1.00 40.92 240 PHE A C 1
ATOM 1319 O O . PHE A 1 168 ? 123.617 2.618 38.918 1.00 35.68 240 PHE A O 1
ATOM 1327 N N . PHE A 1 169 ? 125.424 3.960 38.629 1.00 42.18 241 PHE A N 1
ATOM 1328 C CA . PHE A 1 169 ? 126.230 3.256 39.646 1.00 40.11 241 PHE A CA 1
ATOM 1329 C C . PHE A 1 169 ? 125.665 3.531 41.020 1.00 36.90 241 PHE A C 1
ATOM 1330 O O . PHE A 1 169 ? 125.725 2.687 41.901 1.00 35.90 241 PHE A O 1
ATOM 1338 N N . GLU A 1 170 ? 125.167 4.735 41.241 1.00 38.03 242 GLU A N 1
ATOM 1339 C CA . GLU A 1 170 ? 124.609 5.018 42.552 1.00 43.09 242 GLU A CA 1
ATOM 1340 C C . GLU A 1 170 ? 123.488 4.037 42.804 1.00 41.79 242 GLU A C 1
ATOM 1341 O O . GLU A 1 170 ? 123.398 3.455 43.866 1.00 41.26 242 GLU A O 1
ATOM 1347 N N . GLN A 1 171 ? 122.661 3.830 41.790 1.00 44.95 243 GLN A N 1
ATOM 1348 C CA . GLN A 1 171 ? 121.499 3.007 41.952 1.00 50.02 243 GLN A CA 1
ATOM 1349 C C . GLN A 1 171 ? 121.845 1.541 41.923 1.00 46.61 243 GLN A C 1
ATOM 1350 O O . GLN A 1 171 ? 121.203 0.758 42.573 1.00 49.96 243 GLN A O 1
ATOM 1356 N N . LEU A 1 172 ? 122.911 1.157 41.257 1.00 45.03 244 LEU A N 1
ATOM 1357 C CA . LEU A 1 172 ? 123.396 -0.208 41.464 1.00 43.81 244 LEU A CA 1
ATOM 1358 C C . LEU A 1 172 ? 123.916 -0.449 42.858 1.00 40.28 244 LEU A C 1
ATOM 1359 O O . LEU A 1 172 ? 123.904 -1.591 43.341 1.00 32.71 244 LEU A O 1
ATOM 1364 N N . SER A 1 173 ? 124.456 0.599 43.479 1.00 38.80 245 SER A N 1
ATOM 1365 C CA . SER A 1 173 ? 125.188 0.433 44.726 1.00 42.26 245 SER A CA 1
ATOM 1366 C C . SER A 1 173 ? 124.280 -0.085 45.837 1.00 46.82 245 SER A C 1
ATOM 1367 O O . SER A 1 173 ? 124.754 -0.692 46.812 1.00 45.19 245 SER A O 1
ATOM 1370 N N . ARG A 1 174 ? 122.974 0.158 45.651 1.00 52.42 246 ARG A N 1
ATOM 1371 C CA . ARG A 1 174 ? 121.936 -0.152 46.616 1.00 52.74 246 ARG A CA 1
ATOM 1372 C C . ARG A 1 174 ? 121.463 -1.593 46.534 1.00 53.91 246 ARG A C 1
ATOM 1373 O O . ARG A 1 174 ? 121.188 -2.202 47.564 1.00 62.92 246 ARG A O 1
ATOM 1381 N N . VAL A 1 175 ? 121.426 -2.168 45.327 1.00 50.89 247 VAL A N 1
ATOM 1382 C CA . VAL A 1 175 ? 120.764 -3.463 45.108 1.00 44.09 247 VAL A CA 1
ATOM 1383 C C . VAL A 1 175 ? 121.467 -4.646 45.719 1.00 41.58 247 VAL A C 1
ATOM 1384 O O . VAL A 1 175 ? 122.648 -4.587 46.039 1.00 46.08 247 VAL A O 1
ATOM 1388 N N . ASP A 1 176 ? 120.716 -5.725 45.880 1.00 43.26 248 ASP A N 1
ATOM 1389 C CA . ASP A 1 176 ? 121.207 -6.960 46.518 1.00 47.36 248 ASP A CA 1
ATOM 1390 C C . ASP A 1 176 ? 121.947 -7.836 45.538 1.00 42.69 248 ASP A C 1
ATOM 1391 O O . ASP A 1 176 ? 122.844 -8.581 45.915 1.00 33.81 248 ASP A O 1
ATOM 1396 N N . ASP A 1 177 ? 121.485 -7.800 44.291 1.00 45.35 249 ASP A N 1
ATOM 1397 C CA . ASP A 1 177 ? 121.931 -8.748 43.261 1.00 45.79 249 ASP A CA 1
ATOM 1398 C C . ASP A 1 177 ? 122.067 -8.007 41.941 1.00 45.37 249 ASP A C 1
ATOM 1399 O O . ASP A 1 177 ? 121.052 -7.572 41.369 1.00 44.23 249 ASP A O 1
ATOM 1404 N N . VAL A 1 178 ? 123.308 -7.853 41.455 1.00 38.86 250 VAL A N 1
ATOM 1405 C CA . VAL A 1 178 ? 123.517 -6.989 40.291 1.00 38.58 250 VAL A CA 1
ATOM 1406 C C . VAL A 1 178 ? 122.799 -7.534 39.059 1.00 41.27 250 VAL A C 1
ATOM 1407 O O . VAL A 1 178 ? 122.377 -6.766 38.172 1.00 41.64 250 VAL A O 1
ATOM 1411 N N . TYR A 1 179 ? 122.661 -8.861 39.006 1.00 41.83 251 TYR A N 1
ATOM 1412 C CA . TYR A 1 179 ? 121.922 -9.517 37.910 1.00 43.69 251 TYR A CA 1
ATOM 1413 C C . TYR A 1 179 ? 120.417 -9.089 37.865 1.00 45.65 251 TYR A C 1
ATOM 1414 O O . TYR A 1 179 ? 119.825 -8.961 36.793 1.00 39.88 251 TYR A O 1
ATOM 1423 N N . SER A 1 180 ? 119.827 -8.789 39.020 1.00 46.46 252 SER A N 1
ATOM 1424 C CA . SER A 1 180 ? 118.478 -8.243 39.045 1.00 49.68 252 SER A CA 1
ATOM 1425 C C . SER A 1 180 ? 118.338 -7.061 38.093 1.00 53.57 252 SER A C 1
ATOM 1426 O O . SER A 1 180 ? 117.220 -6.712 37.738 1.00 55.25 252 SER A O 1
ATOM 1429 N N . VAL A 1 181 ? 119.456 -6.443 37.689 1.00 54.80 253 VAL A N 1
ATOM 1430 C CA . VAL A 1 181 ? 119.455 -5.323 36.722 1.00 49.82 253 VAL A CA 1
A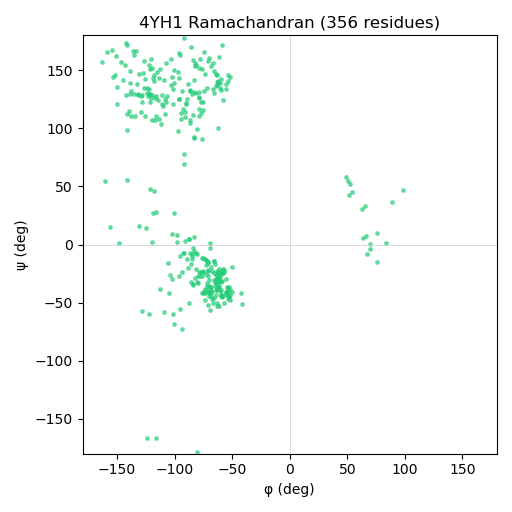TOM 1431 C C . VAL A 1 181 ? 120.096 -5.640 35.377 1.00 49.35 253 VAL A C 1
ATOM 1432 O O . VAL A 1 181 ? 119.618 -5.164 34.357 1.00 56.19 253 VAL A O 1
ATOM 1436 N N . LEU A 1 182 ? 121.178 -6.412 35.353 1.00 49.87 254 LEU A N 1
ATOM 1437 C CA . LEU A 1 182 ? 121.890 -6.717 34.084 1.00 56.56 254 LEU A CA 1
ATOM 1438 C C . LEU A 1 182 ? 121.482 -8.082 33.442 1.00 61.06 254 LEU A C 1
ATOM 1439 O O . LEU A 1 182 ? 121.643 -8.279 32.242 1.00 70.06 254 LEU A O 1
ATOM 1444 N N . ARG A 1 183 ? 121.035 -9.005 34.300 1.00 63.77 255 ARG A N 1
ATOM 1445 C CA . ARG A 1 183 ? 120.314 -10.263 34.003 1.00 60.76 255 ARG A CA 1
ATOM 1446 C C . ARG A 1 183 ? 121.160 -11.377 33.404 1.00 57.74 255 ARG A C 1
ATOM 1447 O O . ARG A 1 183 ? 121.446 -12.375 34.101 1.00 53.00 255 ARG A O 1
ATOM 1455 N N . GLN B 1 5 ? 160.787 -8.004 1.063 1.00 60.27 77 GLN B N 1
ATOM 1456 C CA . GLN B 1 5 ? 161.777 -7.676 2.132 1.00 66.70 77 GLN B CA 1
ATOM 1457 C C . GLN B 1 5 ? 161.900 -6.171 2.471 1.00 60.55 77 GLN B C 1
ATOM 1458 O O . GLN B 1 5 ? 162.123 -5.318 1.581 1.00 64.46 77 GLN B O 1
ATOM 1464 N N . TYR B 1 6 ? 161.713 -5.852 3.749 1.00 43.96 78 TYR B N 1
ATOM 1465 C CA . TYR B 1 6 ? 161.923 -4.497 4.230 1.00 38.33 78 TYR B CA 1
ATOM 1466 C C . TYR B 1 6 ? 163.203 -4.529 5.048 1.00 32.86 78 TYR B C 1
ATOM 1467 O O . TYR B 1 6 ? 163.588 -5.575 5.543 1.00 32.10 78 TYR B O 1
ATOM 1476 N N . LEU B 1 7 ? 163.862 -3.391 5.194 1.00 27.70 79 LEU B N 1
ATOM 1477 C CA . LEU B 1 7 ? 165.117 -3.361 5.919 1.00 27.41 79 LEU B CA 1
ATOM 1478 C C . LEU B 1 7 ? 164.966 -3.506 7.409 1.00 28.20 79 LEU B C 1
ATOM 1479 O O . LEU B 1 7 ? 165.913 -3.931 8.039 1.00 28.44 79 LEU B O 1
ATOM 1484 N N . LEU B 1 8 ? 163.811 -3.139 7.961 1.00 29.46 80 LEU B N 1
ATOM 1485 C CA . LEU B 1 8 ? 163.563 -3.222 9.408 1.00 32.99 80 LEU B CA 1
ATOM 1486 C C . LEU B 1 8 ? 162.490 -4.271 9.739 1.00 35.49 80 LEU B C 1
ATOM 1487 O O . LEU B 1 8 ? 161.485 -4.391 9.024 1.00 34.11 80 LEU B O 1
ATOM 1492 N N . PRO B 1 9 ? 162.668 -4.979 10.870 1.00 37.92 81 PRO B N 1
ATOM 1493 C CA . PRO B 1 9 ? 161.527 -5.722 11.456 1.00 37.55 81 PRO B CA 1
ATOM 1494 C C . PRO B 1 9 ? 160.340 -4.800 11.808 1.00 34.40 81 PRO B C 1
ATOM 1495 O O . PRO B 1 9 ? 160.434 -3.588 11.678 1.00 31.46 81 PRO B O 1
ATOM 1499 N N . GLU B 1 10 ? 159.214 -5.371 12.186 1.00 36.48 82 GLU B N 1
ATOM 1500 C CA . GLU B 1 10 ? 158.095 -4.569 12.671 1.00 39.70 82 GLU B CA 1
ATOM 1501 C C . GLU B 1 10 ? 158.560 -3.803 13.898 1.00 32.72 82 GLU B C 1
ATOM 1502 O O . GLU B 1 10 ? 159.341 -4.318 14.660 1.00 29.44 82 GLU B O 1
ATOM 1508 N N . ALA B 1 11 ? 158.122 -2.561 14.064 1.00 32.10 83 ALA B N 1
ATOM 1509 C CA . ALA B 1 11 ? 158.485 -1.819 15.266 1.00 33.98 83 ALA B CA 1
ATOM 1510 C C . ALA B 1 11 ? 157.963 -2.552 16.493 1.00 31.42 83 ALA B C 1
ATOM 1511 O O . ALA B 1 11 ? 156.867 -3.099 16.499 1.00 29.87 83 ALA B O 1
ATOM 1513 N N . LYS B 1 12 ? 158.798 -2.567 17.507 1.00 31.05 84 LYS B N 1
ATOM 1514 C CA . LYS B 1 12 ? 158.414 -2.996 18.821 1.00 31.95 84 LYS B CA 1
ATOM 1515 C C . LYS B 1 12 ? 157.331 -2.148 19.397 1.00 30.68 84 LYS B C 1
AT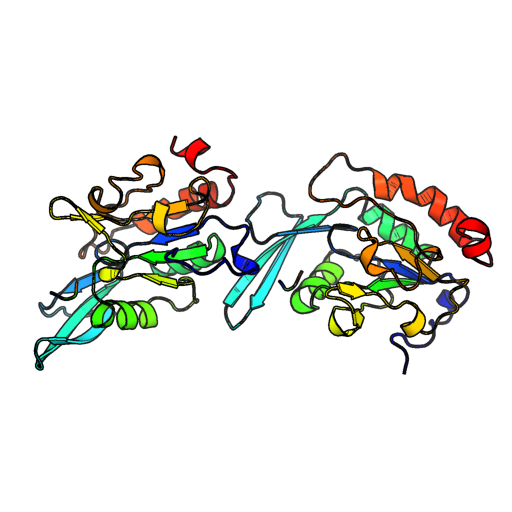OM 1516 O O . LYS B 1 12 ? 157.094 -1.036 18.958 1.00 30.41 84 LYS B O 1
ATOM 1522 N N . ALA B 1 13 ? 156.672 -2.675 20.404 1.00 29.75 85 ALA B N 1
ATOM 1523 C CA . ALA B 1 13 ? 155.497 -2.024 20.882 1.00 31.34 85 ALA B CA 1
ATOM 1524 C C . ALA B 1 13 ? 155.865 -0.674 21.456 1.00 30.08 85 ALA B C 1
ATOM 1525 O O . ALA B 1 13 ? 155.154 0.285 21.313 1.00 31.90 85 ALA B O 1
ATOM 1527 N N . GLN B 1 14 ? 157.007 -0.573 22.088 1.00 30.36 86 GLN B N 1
ATOM 1528 C CA . GLN B 1 14 ? 157.354 0.701 22.684 1.00 31.01 86 GLN B CA 1
ATOM 1529 C C . GLN B 1 14 ? 157.818 1.738 21.697 1.00 29.65 86 GLN B C 1
ATOM 1530 O O . GLN B 1 14 ? 157.981 2.865 22.072 1.00 29.15 86 GLN B O 1
ATOM 1536 N N . ASP B 1 15 ? 158.095 1.337 20.467 1.00 29.36 87 ASP B N 1
ATOM 1537 C CA . ASP B 1 15 ? 158.521 2.275 19.389 1.00 29.12 87 ASP B CA 1
ATOM 1538 C C . ASP B 1 15 ? 157.442 2.550 18.361 1.00 27.35 87 ASP B C 1
ATOM 1539 O O . ASP B 1 15 ? 157.495 3.511 17.589 1.00 28.65 87 ASP B O 1
ATOM 1544 N N . SER B 1 16 ? 156.429 1.707 18.353 1.00 29.35 88 SER B N 1
ATOM 1545 C CA . SER B 1 16 ? 155.543 1.644 17.230 1.00 31.14 88 SER B CA 1
ATOM 1546 C C . SER B 1 16 ? 154.801 2.946 16.951 1.00 28.92 88 SER B C 1
ATOM 1547 O O . SER B 1 16 ? 154.502 3.262 15.844 1.00 30.76 88 SER B O 1
ATOM 1550 N N . ASP B 1 17 ? 154.502 3.714 17.963 1.00 26.87 89 ASP B N 1
ATOM 1551 C CA . ASP B 1 17 ? 153.742 4.916 17.724 1.00 28.12 89 ASP B CA 1
ATOM 1552 C C . ASP B 1 17 ? 154.634 6.076 17.484 1.00 25.70 89 ASP B C 1
ATOM 1553 O O . ASP B 1 17 ? 154.118 7.130 17.131 1.00 23.83 89 ASP B O 1
ATOM 1558 N N . LYS B 1 18 ? 155.948 5.892 17.660 1.00 23.64 90 LYS B N 1
ATOM 1559 C CA . LYS B 1 18 ? 156.916 6.943 17.387 1.00 24.42 90 LYS B CA 1
ATOM 1560 C C . LYS B 1 18 ? 157.345 7.132 15.905 1.00 26.31 90 LYS B C 1
ATOM 1561 O O . LYS B 1 18 ? 157.251 6.228 15.029 1.00 24.80 90 LYS B O 1
ATOM 1567 N N . ILE B 1 19 ? 157.769 8.361 15.615 1.00 26.71 91 ILE B N 1
ATOM 1568 C CA . ILE B 1 19 ? 158.472 8.665 14.364 1.00 24.86 91 ILE B CA 1
ATOM 1569 C C . ILE B 1 19 ? 159.784 7.903 14.345 1.00 23.71 91 ILE B C 1
ATOM 1570 O O . ILE B 1 19 ? 160.428 7.730 15.388 1.00 24.93 91 ILE B O 1
ATOM 1575 N N . CYS B 1 20 ? 160.072 7.323 13.187 1.00 21.75 92 CYS B N 1
ATOM 1576 C CA . CYS B 1 20 ? 161.309 6.607 12.956 1.00 22.25 92 CYS B CA 1
ATOM 1577 C C . CYS B 1 20 ? 162.343 7.594 12.424 1.00 22.97 92 CYS B C 1
ATOM 1578 O O . CYS B 1 20 ? 162.095 8.210 11.424 1.00 24.72 92 CYS B O 1
ATOM 1581 N N . VAL B 1 21 ? 163.473 7.768 13.084 1.00 23.42 93 VAL B N 1
ATOM 1582 C CA . VAL B 1 21 ? 164.505 8.669 12.578 1.00 24.38 93 VAL B CA 1
ATOM 1583 C C . VAL B 1 21 ? 165.757 7.872 12.266 1.00 21.48 93 VAL B C 1
ATOM 1584 O O . VAL B 1 21 ? 166.317 7.147 13.045 1.00 18.65 93 VAL B O 1
ATOM 1588 N N . VAL B 1 22 ? 166.183 8.055 11.061 1.00 22.14 94 VAL B N 1
ATOM 1589 C CA . VAL B 1 22 ? 167.331 7.397 10.531 1.00 24.56 94 VAL B CA 1
ATOM 1590 C C . VAL B 1 22 ? 168.516 8.370 10.700 1.00 22.45 94 VAL B C 1
ATOM 1591 O O . VAL B 1 22 ? 168.453 9.512 10.271 1.00 21.79 94 VAL B O 1
ATOM 1595 N N . ILE B 1 23 ? 169.585 7.911 11.351 1.00 21.83 95 ILE B N 1
ATOM 1596 C CA . ILE B 1 23 ? 170.694 8.804 11.711 1.00 22.09 95 ILE B CA 1
ATOM 1597 C C . ILE B 1 23 ? 172.022 8.342 11.166 1.00 20.12 95 ILE B C 1
ATOM 1598 O O . ILE B 1 23 ? 172.380 7.250 11.402 1.00 20.90 95 ILE B O 1
ATOM 1603 N N . ASN B 1 24 ? 172.731 9.202 10.476 1.00 20.63 96 ASN B N 1
ATOM 1604 C CA . ASN B 1 24 ? 174.049 8.911 9.883 1.00 22.81 96 ASN B CA 1
ATOM 1605 C C . ASN B 1 24 ? 175.117 8.956 10.927 1.00 24.22 96 ASN B C 1
ATOM 1606 O O . ASN B 1 24 ? 174.967 9.620 11.961 1.00 23.29 96 ASN B O 1
ATOM 1611 N N . LEU B 1 25 ? 176.246 8.316 10.640 1.00 23.47 97 LEU B N 1
ATOM 1612 C CA . LEU B 1 25 ? 177.354 8.272 11.588 1.00 22.84 97 LEU B CA 1
ATOM 1613 C C . LEU B 1 25 ? 178.451 9.276 11.254 1.00 23.22 97 LEU B C 1
ATOM 1614 O O . LEU B 1 25 ? 178.678 10.283 11.995 1.00 23.35 97 LEU B O 1
ATOM 1619 N N . ASP B 1 26 ? 179.147 9.033 10.137 1.00 22.83 98 ASP B N 1
ATOM 1620 C CA . ASP B 1 26 ? 180.372 9.780 9.841 1.00 23.30 98 ASP B CA 1
ATOM 1621 C C . ASP B 1 26 ? 180.078 11.178 9.394 1.00 22.06 98 ASP B C 1
ATOM 1622 O O . ASP B 1 26 ? 179.251 11.418 8.550 1.00 22.90 98 ASP B O 1
ATOM 1627 N N . GLU B 1 27 ? 180.786 12.100 9.990 1.00 22.74 99 GLU B N 1
ATOM 1628 C CA . GLU B 1 27 ? 180.591 13.521 9.804 1.00 23.49 99 GLU B CA 1
ATOM 1629 C C . GLU B 1 27 ? 179.232 13.994 10.285 1.00 22.73 99 GLU B C 1
ATOM 1630 O O . GLU B 1 27 ? 178.933 15.143 10.158 1.00 22.34 99 GLU B O 1
ATOM 1636 N N . THR B 1 28 ? 178.439 13.137 10.902 1.00 22.19 100 THR B N 1
ATOM 1637 C CA . THR B 1 28 ? 177.162 13.584 11.486 1.00 23.26 100 THR B CA 1
ATOM 1638 C C . THR B 1 28 ? 177.289 13.553 13.010 1.00 21.39 100 THR B C 1
ATOM 1639 O O . THR B 1 28 ? 177.161 14.576 13.664 1.00 21.16 100 THR B O 1
ATOM 1643 N N . LEU B 1 29 ? 177.603 12.370 13.553 1.00 20.61 101 LEU B N 1
ATOM 1644 C CA . LEU B 1 29 ? 177.806 12.154 15.014 1.00 19.71 101 LEU B CA 1
ATOM 1645 C C . LEU B 1 29 ? 179.251 12.063 15.479 1.00 19.37 101 LEU B C 1
ATOM 1646 O O . LEU B 1 29 ? 179.558 12.381 16.648 1.00 19.33 101 LEU B O 1
ATOM 1651 N N . VAL B 1 30 ? 180.126 11.580 14.599 1.00 19.50 102 VAL B N 1
ATOM 1652 C CA . VAL B 1 30 ? 181.547 11.442 14.905 1.00 19.92 102 VAL B CA 1
ATOM 1653 C C . VAL B 1 30 ? 182.352 11.802 13.658 1.00 20.90 102 VAL B C 1
ATOM 1654 O O . VAL B 1 30 ? 181.795 12.017 12.625 1.00 22.65 102 VAL B O 1
ATOM 1658 N N . HIS B 1 31 ? 183.669 11.864 13.776 1.00 20.97 103 HIS B N 1
ATOM 1659 C CA . HIS B 1 31 ? 184.580 11.897 12.641 1.00 22.10 103 HIS B CA 1
ATOM 1660 C C . HIS B 1 31 ? 185.835 11.063 12.994 1.00 20.99 103 HIS B C 1
ATOM 1661 O O . HIS B 1 31 ? 186.414 11.183 14.072 1.00 20.46 103 HIS B O 1
ATOM 1668 N N . SER B 1 32 ? 186.144 10.170 12.087 1.00 20.32 104 SER B N 1
ATOM 1669 C CA . SER B 1 32 ? 187.105 9.128 12.222 1.00 21.93 104 SER B CA 1
ATOM 1670 C C . SER B 1 32 ? 188.201 9.318 11.162 1.00 26.94 104 SER B C 1
ATOM 1671 O O . SER B 1 32 ? 187.914 9.777 10.052 1.00 27.21 104 SER B O 1
ATOM 1674 N N . SER B 1 33 ? 189.455 9.011 11.510 1.00 29.84 105 SER B N 1
ATOM 1675 C CA . SER B 1 33 ? 190.550 8.889 10.528 1.00 30.97 105 SER B CA 1
ATOM 1676 C C . SER B 1 33 ? 191.553 7.835 10.932 1.00 27.77 105 SER B C 1
ATOM 1677 O O . SER B 1 33 ? 191.653 7.402 12.103 1.00 23.88 105 SER B O 1
ATOM 1680 N N . PHE B 1 34 ? 192.225 7.391 9.888 1.00 24.81 106 PHE B N 1
ATOM 1681 C CA . PHE B 1 34 ? 193.383 6.556 9.951 1.00 25.19 106 PHE B CA 1
ATOM 1682 C C . PHE B 1 34 ? 194.626 7.356 10.336 1.00 23.23 106 PHE B C 1
ATOM 1683 O O . PHE B 1 34 ? 195.571 6.772 10.797 1.00 26.27 106 PHE B O 1
ATOM 1691 N N . LYS B 1 35 ? 194.637 8.650 10.097 1.00 24.21 107 LYS B N 1
ATOM 1692 C CA . LYS B 1 35 ? 195.659 9.546 10.620 1.00 28.24 107 LYS B CA 1
ATOM 1693 C C . LYS B 1 35 ? 195.596 9.632 12.135 1.00 26.16 107 LYS B C 1
ATOM 1694 O O . LYS B 1 35 ? 194.533 9.872 12.662 1.00 25.89 107 LYS B O 1
ATOM 1700 N N . PRO B 1 36 ? 196.729 9.474 12.840 1.00 24.21 108 PRO B N 1
ATOM 1701 C CA . PRO B 1 36 ? 196.729 9.497 14.297 1.00 25.16 108 PRO B CA 1
ATOM 1702 C C . PRO B 1 36 ? 196.202 10.808 14.889 1.00 24.00 108 PRO B C 1
ATOM 1703 O O . PRO B 1 36 ? 196.568 11.890 14.459 1.00 22.25 108 PRO B O 1
ATOM 1707 N N . VAL B 1 37 ? 195.325 10.687 15.865 1.00 22.53 109 VAL B N 1
ATOM 1708 C CA . VAL B 1 37 ? 194.783 11.839 16.534 1.00 24.48 109 VAL B CA 1
ATOM 1709 C C . VAL B 1 37 ? 195.154 11.741 18.006 1.00 24.37 109 VAL B C 1
ATOM 1710 O O . VAL B 1 37 ? 194.954 10.727 18.638 1.00 22.87 109 VAL B O 1
ATOM 1714 N N . ASN B 1 38 ? 195.720 12.809 18.534 1.00 24.65 110 ASN B N 1
ATOM 1715 C CA . ASN B 1 38 ? 195.987 12.910 19.949 1.00 24.71 110 ASN B CA 1
ATOM 1716 C C . ASN B 1 38 ? 194.699 13.136 20.749 1.00 24.88 110 ASN B C 1
ATOM 1717 O O . ASN B 1 38 ? 193.769 13.759 20.274 1.00 24.73 110 ASN B O 1
ATOM 1722 N N . ASN B 1 39 ? 194.630 12.613 21.950 1.00 24.67 111 ASN B N 1
ATOM 1723 C CA . ASN B 1 39 ? 193.423 12.781 22.728 1.00 27.10 111 ASN B CA 1
ATOM 1724 C C . ASN B 1 39 ? 192.110 12.392 22.011 1.00 26.43 111 ASN B C 1
ATOM 1725 O O . ASN B 1 39 ? 191.113 13.106 22.129 1.00 24.46 111 ASN B O 1
ATOM 1730 N N . ALA B 1 40 ? 192.083 11.269 21.274 1.00 24.78 112 ALA B N 1
ATOM 1731 C CA . ALA B 1 40 ? 190.839 10.804 20.600 1.00 23.50 112 ALA B CA 1
ATOM 1732 C C . ALA B 1 40 ? 189.746 10.383 21.582 1.00 23.41 112 ALA B C 1
ATOM 1733 O O . ALA B 1 40 ? 190.062 9.981 22.654 1.00 21.83 112 ALA B O 1
ATOM 1735 N N . ASP B 1 41 ? 188.464 10.391 21.223 1.00 23.61 113 ASP B N 1
ATOM 1736 C CA . ASP B 1 41 ? 187.494 9.812 22.181 1.00 24.08 113 ASP B CA 1
ATOM 1737 C C . ASP B 1 41 ? 187.571 8.300 22.264 1.00 24.94 113 ASP B C 1
ATOM 1738 O O . ASP B 1 41 ? 187.400 7.728 23.338 1.00 22.73 113 ASP B O 1
ATOM 1743 N N . PHE B 1 42 ? 187.776 7.645 21.130 1.00 25.35 114 PHE B N 1
ATOM 1744 C CA . PHE B 1 42 ? 188.120 6.224 21.143 1.00 25.69 114 PHE B CA 1
ATOM 1745 C C . PHE B 1 42 ? 188.803 5.763 19.882 1.00 22.39 114 PHE B C 1
ATOM 1746 O O . PHE B 1 42 ? 188.956 6.516 18.947 1.00 20.34 114 PHE B O 1
ATOM 1754 N N . ILE B 1 43 ? 189.383 4.581 19.963 1.00 21.49 115 ILE B N 1
ATOM 1755 C CA . ILE B 1 43 ? 190.248 4.076 18.927 1.00 21.51 115 ILE B CA 1
ATOM 1756 C C . ILE B 1 43 ? 189.799 2.668 18.632 1.00 23.26 115 ILE B C 1
ATOM 1757 O O . ILE B 1 43 ? 189.612 1.891 19.562 1.00 21.43 115 ILE B O 1
ATOM 1762 N N . ILE B 1 44 ? 189.577 2.348 17.346 1.00 25.26 116 ILE B N 1
ATOM 1763 C CA . ILE B 1 44 ? 189.010 1.057 16.976 1.00 26.42 116 ILE B CA 1
ATOM 1764 C C . ILE B 1 44 ? 189.953 0.327 16.062 1.00 25.88 116 ILE B C 1
ATOM 1765 O O . ILE B 1 44 ? 190.305 0.867 15.042 1.00 25.95 116 ILE B O 1
ATOM 1770 N N . PRO B 1 45 ? 190.390 -0.891 16.425 1.00 24.89 117 PRO B N 1
ATOM 1771 C CA . PRO B 1 45 ? 191.253 -1.617 15.476 1.00 26.90 117 PRO B CA 1
ATOM 1772 C C . PRO B 1 45 ? 190.432 -2.177 14.326 1.00 27.06 117 PRO B C 1
ATOM 1773 O O . PRO B 1 45 ? 189.494 -2.891 14.594 1.00 30.83 117 PRO B O 1
ATOM 1777 N N . VAL B 1 46 ? 190.739 -1.838 13.079 1.00 26.98 118 VAL B N 1
ATOM 1778 C CA . VAL B 1 46 ? 190.003 -2.405 11.919 1.00 33.01 118 VAL B CA 1
ATOM 1779 C C . VAL B 1 46 ? 190.899 -3.268 10.995 1.00 34.64 118 VAL B C 1
ATOM 1780 O O . VAL B 1 46 ? 191.969 -2.797 10.583 1.00 31.95 118 VAL B O 1
ATOM 1784 N N . GLU B 1 47 ? 190.467 -4.511 10.703 1.00 39.50 119 GLU B N 1
ATOM 1785 C CA . GLU B 1 47 ? 191.212 -5.454 9.824 1.00 44.42 119 GLU B CA 1
ATOM 1786 C C . GLU B 1 47 ? 190.974 -5.074 8.382 1.00 44.25 119 GLU B C 1
ATOM 1787 O O . GLU B 1 47 ? 189.850 -4.927 7.950 1.00 43.10 119 GLU B O 1
ATOM 1793 N N . ILE B 1 48 ? 192.048 -4.871 7.647 1.00 45.22 120 ILE B N 1
ATOM 1794 C CA . ILE B 1 48 ? 191.938 -4.537 6.224 1.00 53.22 120 ILE B CA 1
ATOM 1795 C C . ILE B 1 48 ? 192.941 -5.374 5.417 1.00 52.95 120 ILE B C 1
ATOM 1796 O O . ILE B 1 48 ? 194.183 -5.197 5.537 1.00 44.41 120 ILE B O 1
ATOM 1801 N N . ASP B 1 49 ? 192.365 -6.298 4.642 1.00 54.58 121 ASP B N 1
ATOM 1802 C CA . ASP B 1 49 ? 193.123 -7.248 3.866 1.00 58.38 121 ASP B CA 1
ATOM 1803 C C . ASP B 1 49 ? 194.101 -7.858 4.821 1.00 53.20 121 ASP B C 1
ATOM 1804 O O . ASP B 1 49 ? 195.292 -7.787 4.581 1.00 54.81 121 ASP B O 1
ATOM 1809 N N . GLY B 1 50 ? 193.608 -8.397 5.934 1.00 50.44 122 GLY B N 1
ATOM 1810 C CA . GLY B 1 50 ? 194.468 -9.062 6.907 1.00 46.30 122 GLY B CA 1
ATOM 1811 C C . GLY B 1 50 ? 195.440 -8.198 7.732 1.00 49.54 122 GLY B C 1
ATOM 1812 O O . GLY B 1 50 ? 196.177 -8.742 8.550 1.00 53.35 122 GLY B O 1
ATOM 1813 N N . VAL B 1 51 ? 195.477 -6.876 7.559 1.00 42.96 123 VAL B N 1
ATOM 1814 C CA . VAL B 1 51 ? 196.319 -6.033 8.418 1.00 37.64 123 VAL B CA 1
ATOM 1815 C C . VAL B 1 51 ? 195.463 -5.159 9.348 1.00 37.70 123 VAL B C 1
ATOM 1816 O O . VAL B 1 51 ? 194.532 -4.482 8.887 1.00 36.79 123 VAL B O 1
ATOM 1820 N N . VAL B 1 52 ? 195.741 -5.165 10.653 1.00 38.97 124 VAL B N 1
ATOM 1821 C CA . VAL B 1 52 ? 194.974 -4.288 11.577 1.00 37.43 124 VAL B CA 1
ATOM 1822 C C . VAL B 1 52 ? 195.499 -2.850 11.499 1.00 35.32 124 VAL B C 1
ATOM 1823 O O . VAL B 1 52 ? 196.702 -2.654 11.568 1.00 36.40 124 VAL B O 1
ATOM 1827 N N . HIS B 1 53 ? 194.614 -1.877 11.259 1.00 31.12 125 HIS B N 1
ATOM 1828 C CA . HIS B 1 53 ? 194.967 -0.455 11.350 1.00 32.85 125 HIS B CA 1
ATOM 1829 C C . HIS B 1 53 ? 194.121 0.257 12.454 1.00 30.58 125 HIS B C 1
ATOM 1830 O O . HIS B 1 53 ? 192.957 -0.101 12.682 1.00 30.07 125 HIS B O 1
ATOM 1837 N N . GLN B 1 54 ? 194.686 1.232 13.147 1.00 26.15 126 GLN B N 1
ATOM 1838 C CA . GLN B 1 54 ? 193.923 1.918 14.175 1.00 25.78 126 GLN B CA 1
ATOM 1839 C C . GLN B 1 54 ? 193.123 3.062 13.574 1.00 25.11 126 GLN B C 1
ATOM 1840 O O . GLN B 1 54 ? 193.648 3.817 12.749 1.00 24.93 126 GLN B O 1
ATOM 1846 N N . VAL B 1 55 ? 191.837 3.137 13.947 1.00 22.22 127 VAL B N 1
ATOM 1847 C CA . VAL B 1 55 ? 190.929 4.206 13.483 1.00 23.36 127 VAL B CA 1
ATOM 1848 C C . VAL B 1 55 ? 190.606 5.127 14.641 1.00 21.01 127 VAL B C 1
ATOM 1849 O O . VAL B 1 55 ? 190.048 4.715 15.657 1.00 20.01 127 VAL B O 1
ATOM 1853 N N . TYR B 1 56 ? 190.981 6.384 14.452 1.00 20.43 128 TYR B N 1
ATOM 1854 C CA . TYR B 1 56 ? 190.905 7.402 15.466 1.00 19.93 128 TYR B CA 1
ATOM 1855 C C . TYR B 1 56 ? 189.589 8.154 15.376 1.00 20.50 128 TYR B C 1
ATOM 1856 O O . TYR B 1 56 ? 189.338 8.807 14.391 1.00 20.22 128 TYR B O 1
ATOM 1865 N N . VAL B 1 57 ? 188.768 8.061 16.423 1.00 20.32 129 VAL B N 1
ATOM 1866 C CA . VAL B 1 57 ? 187.411 8.573 16.414 1.00 20.85 129 VAL B CA 1
ATOM 1867 C C . VAL B 1 57 ? 187.220 9.766 17.321 1.00 19.80 129 VAL B C 1
ATOM 1868 O O . VAL B 1 57 ? 187.419 9.635 18.496 1.00 20.72 129 VAL B O 1
ATOM 1872 N N . LEU B 1 58 ? 186.798 10.904 16.776 1.00 20.43 130 LEU B N 1
ATOM 1873 C CA . LEU B 1 58 ? 186.338 12.053 17.582 1.00 21.01 130 LEU B CA 1
ATOM 1874 C C . LEU B 1 58 ? 184.796 12.135 17.613 1.00 20.74 130 LEU B C 1
ATOM 1875 O O . LEU B 1 58 ? 184.181 11.955 16.563 1.00 19.62 130 LEU B O 1
ATOM 1880 N N . LYS B 1 59 ? 184.190 12.335 18.801 1.00 19.55 131 LYS B N 1
ATOM 1881 C CA . LYS B 1 59 ? 182.753 12.536 18.971 1.00 19.92 131 LYS B CA 1
ATOM 1882 C C . LYS B 1 59 ? 182.364 13.955 18.765 1.00 19.45 131 LYS B C 1
ATOM 1883 O O . LYS B 1 59 ? 182.951 14.805 19.372 1.00 17.55 131 LYS B O 1
ATOM 1889 N N . ARG B 1 60 ? 181.361 14.236 17.945 1.00 19.55 132 ARG B N 1
ATOM 1890 C CA . ARG B 1 60 ? 180.902 15.621 17.819 1.00 19.73 132 ARG B CA 1
ATOM 1891 C C . ARG B 1 60 ? 180.347 16.147 19.185 1.00 19.94 132 ARG B C 1
ATOM 1892 O O . ARG B 1 60 ? 179.713 15.408 19.902 1.00 21.85 132 ARG B O 1
ATOM 1900 N N . PRO B 1 61 ? 180.619 17.407 19.551 1.00 19.92 133 PRO B N 1
ATOM 1901 C CA . PRO B 1 61 ? 180.149 17.972 20.807 1.00 21.22 133 PRO B CA 1
ATOM 1902 C C . PRO B 1 61 ? 178.642 17.824 20.984 1.00 21.40 133 PRO B C 1
ATOM 1903 O O . PRO B 1 61 ? 177.940 17.932 20.015 1.00 22.23 133 PRO B O 1
ATOM 1907 N N . HIS B 1 62 ? 178.193 17.530 22.197 1.00 20.23 134 HIS B N 1
ATOM 1908 C CA . HIS B 1 62 ? 176.779 17.415 22.549 1.00 21.46 134 HIS B CA 1
ATOM 1909 C C . HIS B 1 62 ? 176.209 16.120 22.034 1.00 20.66 134 HIS B C 1
ATOM 1910 O O . HIS B 1 62 ? 175.035 15.925 22.111 1.00 19.40 134 HIS B O 1
ATOM 1917 N N . VAL B 1 63 ? 177.016 15.199 21.541 1.00 20.90 135 VAL B N 1
ATOM 1918 C CA . VAL B 1 63 ? 176.402 13.994 20.890 1.00 21.10 135 VAL B CA 1
ATOM 1919 C C . VAL B 1 63 ? 175.719 13.046 21.912 1.00 20.44 135 VAL B C 1
ATOM 1920 O O . VAL B 1 63 ? 174.769 12.313 21.603 1.00 23.79 135 VAL B O 1
ATOM 1924 N N . ASP B 1 64 ? 176.180 13.048 23.133 1.00 20.00 136 ASP B N 1
ATOM 1925 C CA . ASP B 1 64 ? 175.549 12.237 24.139 1.00 20.98 136 ASP B CA 1
ATOM 1926 C C . ASP B 1 64 ? 174.231 12.846 24.547 1.00 20.00 136 ASP B C 1
ATOM 1927 O O . ASP B 1 64 ? 173.283 12.128 24.641 1.00 19.63 136 ASP B O 1
ATOM 1932 N N . GLU B 1 65 ? 174.218 14.152 24.820 1.00 20.88 137 GLU B N 1
ATOM 1933 C CA . GLU B 1 65 ? 173.005 14.993 25.033 1.00 22.14 137 GLU B CA 1
ATOM 1934 C C . GLU B 1 65 ? 172.020 14.517 23.944 1.00 22.93 137 GLU B C 1
ATOM 1935 O O . GLU B 1 65 ? 170.867 14.087 24.176 1.00 22.78 137 GLU B O 1
ATOM 1941 N N . PHE B 1 66 ? 172.536 14.494 22.726 1.00 22.21 138 PHE B N 1
ATOM 1942 C CA . PHE B 1 66 ? 171.730 14.278 21.548 1.00 20.49 138 PHE B CA 1
ATOM 1943 C C . PHE B 1 66 ? 171.162 12.896 21.400 1.00 19.83 138 PHE B C 1
ATOM 1944 O O . PHE B 1 66 ? 169.974 12.770 21.293 1.00 19.63 138 PHE B O 1
ATOM 1952 N N . LEU B 1 67 ? 171.980 11.863 21.403 1.00 21.85 139 LEU B N 1
ATOM 1953 C CA . LEU B 1 67 ? 171.454 10.499 21.283 1.00 23.26 139 LEU B CA 1
ATOM 1954 C C . LEU B 1 67 ? 170.587 10.094 22.413 1.00 23.24 139 LEU B C 1
ATOM 1955 O O . LEU B 1 67 ? 169.666 9.340 22.189 1.00 23.83 139 LEU B O 1
ATOM 1960 N N . GLN B 1 68 ? 170.915 10.515 23.638 1.00 23.38 140 GLN B N 1
ATOM 1961 C CA . GLN B 1 68 ? 170.066 10.165 24.784 1.00 24.64 140 GLN B CA 1
ATOM 1962 C C . GLN B 1 68 ? 168.651 10.683 24.585 1.00 20.86 140 GLN B C 1
ATOM 1963 O O . GLN B 1 68 ? 167.699 9.979 24.837 1.00 21.62 140 GLN B O 1
ATOM 1969 N N . ARG B 1 69 ? 168.519 11.913 24.106 1.00 20.62 141 ARG B N 1
ATOM 1970 C CA . ARG B 1 69 ? 167.190 12.508 23.938 1.00 20.49 141 ARG B CA 1
ATOM 1971 C C . ARG B 1 69 ? 166.472 11.944 22.693 1.00 19.52 141 ARG B C 1
ATOM 1972 O O . ARG B 1 69 ? 165.250 11.594 22.734 1.00 17.61 141 ARG B O 1
ATOM 1980 N N . MET B 1 70 ? 167.225 11.800 21.608 1.00 18.87 142 MET B N 1
ATOM 1981 C CA . MET B 1 70 ? 166.633 11.267 20.404 1.00 19.57 142 MET B CA 1
ATOM 1982 C C . MET B 1 70 ? 166.139 9.854 20.685 1.00 20.94 142 MET B C 1
ATOM 1983 O O . MET B 1 70 ? 165.097 9.449 20.164 1.00 19.62 142 MET B O 1
ATOM 1988 N N . GLY B 1 71 ? 166.850 9.091 21.509 1.00 21.00 143 GLY B N 1
ATOM 1989 C CA . GLY B 1 71 ? 166.395 7.719 21.809 1.00 20.88 143 GLY B CA 1
ATOM 1990 C C . GLY B 1 71 ? 165.041 7.671 22.514 1.00 20.13 143 GLY B C 1
ATOM 1991 O O . GLY B 1 71 ? 164.271 6.688 22.362 1.00 19.80 143 GLY B O 1
ATOM 1992 N N . GLU B 1 72 ? 164.741 8.719 23.293 1.00 19.36 144 GLU B N 1
ATOM 1993 C CA . GLU B 1 72 ? 163.436 8.826 23.921 1.00 19.53 144 GLU B CA 1
ATOM 1994 C C . GLU B 1 72 ? 162.338 9.219 22.940 1.00 20.61 144 GLU B C 1
ATOM 1995 O O . GLU B 1 72 ? 161.182 8.755 23.023 1.00 22.55 144 GLU B O 1
ATOM 2001 N N . LEU B 1 73 ? 162.675 10.163 22.080 1.00 20.02 145 LEU B N 1
ATOM 2002 C CA . LEU B 1 73 ? 161.709 10.870 21.263 1.00 20.09 145 LEU B CA 1
ATOM 2003 C C . LEU B 1 73 ? 161.282 10.067 20.060 1.00 22.43 145 LEU B C 1
ATOM 2004 O O . LEU B 1 73 ? 160.164 10.253 19.569 1.00 24.67 145 LEU B O 1
ATOM 2009 N N . PHE B 1 74 ? 162.166 9.185 19.601 1.00 21.25 146 PHE B N 1
ATOM 2010 C CA . PHE B 1 74 ? 161.975 8.472 18.379 1.00 22.28 146 PHE B CA 1
ATOM 2011 C C . PHE B 1 74 ? 162.329 6.955 18.460 1.00 22.79 146 PHE B C 1
ATOM 2012 O O . PHE B 1 74 ? 162.894 6.511 19.428 1.00 26.44 146 PHE B O 1
ATOM 2020 N N . GLU B 1 75 ? 161.910 6.183 17.445 1.00 22.97 147 GLU B N 1
ATOM 2021 C CA . GLU B 1 75 ? 162.532 4.929 17.080 1.00 22.38 147 GLU B CA 1
ATOM 2022 C C . GLU B 1 75 ? 163.790 5.308 16.225 1.00 22.88 147 GLU B C 1
ATOM 2023 O O . GLU B 1 75 ? 163.668 5.637 15.056 1.00 23.20 147 GLU B O 1
ATOM 2029 N N . CYS B 1 76 ? 164.979 5.314 16.826 1.00 21.95 148 CYS B N 1
ATOM 2030 C CA . CYS B 1 76 ? 166.201 5.679 16.114 1.00 22.31 148 CYS B CA 1
ATOM 2031 C C . CYS B 1 76 ? 166.833 4.453 15.447 1.00 22.42 148 CYS B C 1
ATOM 2032 O O . CYS B 1 76 ? 166.901 3.355 16.064 1.00 22.32 148 CYS B O 1
ATOM 2035 N N . VAL B 1 77 ? 167.297 4.673 14.215 1.00 20.48 149 VAL B N 1
ATOM 2036 C CA . VAL B 1 77 ? 168.003 3.701 13.433 1.00 19.68 149 VAL B CA 1
ATOM 2037 C C . VAL B 1 77 ? 169.282 4.290 12.921 1.00 19.79 149 VAL B C 1
ATOM 2038 O O . VAL B 1 77 ? 169.281 5.332 12.292 1.00 19.36 149 VAL B O 1
ATOM 2042 N N . LEU B 1 78 ? 170.373 3.593 13.150 1.00 18.88 150 LEU B N 1
ATOM 2043 C CA . LEU B 1 78 ? 171.633 3.976 12.564 1.00 21.16 150 LEU B CA 1
ATOM 2044 C C . LEU B 1 78 ? 171.666 3.523 11.110 1.00 20.64 150 LEU B C 1
ATOM 2045 O O . LEU B 1 78 ? 171.372 2.364 10.828 1.00 18.80 150 LEU B O 1
ATOM 2050 N N . PHE B 1 79 ? 172.045 4.425 10.204 1.00 21.45 151 PHE B N 1
ATOM 2051 C CA . PHE B 1 79 ? 172.062 4.095 8.762 1.00 22.20 151 PHE B CA 1
ATOM 2052 C C . PHE B 1 79 ? 173.312 4.780 8.183 1.00 21.73 151 PHE B C 1
ATOM 2053 O O . PHE B 1 79 ? 173.314 6.006 7.911 1.00 22.46 151 PHE B O 1
ATOM 2061 N N . THR B 1 80 ? 174.361 3.984 8.037 1.00 19.61 152 THR B N 1
ATOM 2062 C CA . THR B 1 80 ? 175.645 4.461 7.584 1.00 21.68 152 THR B CA 1
ATOM 2063 C C . THR B 1 80 ? 176.070 3.727 6.296 1.00 24.91 152 THR B C 1
ATOM 2064 O O . THR B 1 80 ? 175.709 2.559 6.053 1.00 23.65 152 THR B O 1
ATOM 2068 N N . ALA B 1 81 ? 176.850 4.428 5.480 1.00 25.55 153 ALA B N 1
ATOM 2069 C CA . ALA B 1 81 ? 177.451 3.867 4.272 1.00 26.36 153 ALA B CA 1
ATOM 2070 C C . ALA B 1 81 ? 178.786 3.217 4.571 1.00 27.92 153 ALA B C 1
ATOM 2071 O O . ALA B 1 81 ? 179.495 2.796 3.660 1.00 30.48 153 ALA B O 1
ATOM 2073 N N . SER B 1 82 ? 179.165 3.163 5.839 1.00 26.53 154 SER B N 1
ATOM 2074 C CA . SER B 1 82 ? 180.422 2.571 6.200 1.00 24.30 154 SER B CA 1
ATOM 2075 C C . SER B 1 82 ? 180.136 1.102 6.489 1.00 24.36 154 SER B C 1
ATOM 2076 O O . SER B 1 82 ? 178.983 0.635 6.442 1.00 22.56 154 SER B O 1
ATOM 2079 N N . LEU B 1 83 ? 181.166 0.356 6.803 1.00 24.41 155 LEU B N 1
ATOM 2080 C CA . LEU B 1 83 ? 181.034 -1.091 6.959 1.00 26.62 155 LEU B CA 1
ATOM 2081 C C . LEU B 1 83 ? 180.876 -1.377 8.405 1.00 26.64 155 LEU B C 1
ATOM 2082 O O . LEU B 1 83 ? 181.454 -0.668 9.233 1.00 26.37 155 LEU B O 1
ATOM 2087 N N . ALA B 1 84 ? 180.135 -2.439 8.716 1.00 26.69 156 ALA B N 1
ATOM 2088 C CA . ALA B 1 84 ? 179.888 -2.868 10.090 1.00 23.99 156 ALA B CA 1
ATOM 2089 C C . ALA B 1 84 ? 181.127 -3.077 10.952 1.00 26.09 156 ALA B C 1
ATOM 2090 O O . ALA B 1 84 ? 181.127 -2.804 12.152 1.00 23.77 156 ALA B O 1
ATOM 2092 N N . LYS B 1 85 ? 182.184 -3.594 10.353 1.00 29.28 157 LYS B N 1
ATOM 2093 C CA . LYS B 1 85 ? 183.371 -3.922 11.121 1.00 29.47 157 LYS B CA 1
ATOM 2094 C C . LYS B 1 85 ? 183.957 -2.635 11.737 1.00 27.61 157 LYS B C 1
ATOM 2095 O O . LYS B 1 85 ? 184.562 -2.701 12.789 1.00 29.69 157 LYS B O 1
ATOM 2101 N N . TYR B 1 86 ? 183.773 -1.490 11.086 1.00 26.31 158 TYR B N 1
ATOM 2102 C CA . TYR B 1 86 ? 184.067 -0.183 11.689 1.00 25.40 158 TYR B CA 1
ATOM 2103 C C . TYR B 1 86 ? 182.849 0.333 12.469 1.00 26.59 158 TYR B C 1
ATOM 2104 O O . TYR B 1 86 ? 182.975 0.794 13.602 1.00 26.97 158 TYR B O 1
ATOM 2113 N N . ALA B 1 87 ? 181.671 0.344 11.855 1.00 30.04 159 ALA B N 1
ATOM 2114 C CA . ALA B 1 87 ? 180.506 1.032 12.493 1.00 29.05 159 ALA B CA 1
ATOM 2115 C C . ALA B 1 87 ? 179.978 0.373 13.802 1.00 26.81 159 ALA B C 1
ATOM 2116 O O . ALA B 1 87 ? 179.592 1.081 14.740 1.00 25.39 159 ALA B O 1
ATOM 2118 N N . ASP B 1 88 ? 179.911 -0.952 13.838 1.00 25.13 160 ASP B N 1
ATOM 2119 C CA . ASP B 1 88 ? 179.396 -1.646 15.036 1.00 26.87 160 ASP B CA 1
ATOM 2120 C C . ASP B 1 88 ? 180.144 -1.308 16.308 1.00 26.15 160 ASP B C 1
ATOM 2121 O O . ASP B 1 88 ? 179.519 -0.963 17.305 1.00 29.74 160 ASP B O 1
ATOM 2126 N N . PRO B 1 89 ? 181.481 -1.405 16.289 1.00 26.34 161 PRO B N 1
ATOM 2127 C CA . PRO B 1 89 ? 182.251 -1.047 17.485 1.00 25.71 161 PRO B CA 1
ATOM 2128 C C . PRO B 1 89 ? 182.126 0.411 17.842 1.00 24.82 161 PRO B C 1
ATOM 2129 O O . PRO B 1 89 ? 182.028 0.722 19.003 1.00 26.62 161 PRO B O 1
ATOM 2133 N N . VAL B 1 90 ? 182.109 1.301 16.851 1.00 22.90 162 VAL B N 1
ATOM 2134 C CA . VAL B 1 90 ? 181.892 2.726 17.145 1.00 22.00 162 VAL B CA 1
ATOM 2135 C C . VAL B 1 90 ? 180.519 2.941 17.791 1.00 22.82 162 VAL B C 1
ATOM 2136 O O . VAL B 1 90 ? 180.401 3.504 18.847 1.00 23.76 162 VAL B O 1
ATOM 2140 N N . ALA B 1 91 ? 179.468 2.459 17.177 1.00 23.57 163 ALA B N 1
ATOM 2141 C CA . ALA B 1 91 ? 178.165 2.492 17.834 1.00 23.64 163 ALA B CA 1
ATOM 2142 C C . ALA B 1 91 ? 178.078 1.858 19.214 1.00 23.37 163 ALA B C 1
ATOM 2143 O O . ALA B 1 91 ? 177.354 2.404 20.062 1.00 20.80 163 ALA B O 1
ATOM 2145 N N . ASP B 1 92 ? 178.742 0.697 19.425 1.00 24.08 164 ASP B N 1
ATOM 2146 C CA . ASP B 1 92 ? 178.664 -0.011 20.734 1.00 23.84 164 ASP B CA 1
ATOM 2147 C C . ASP B 1 92 ? 179.206 0.975 21.746 1.00 25.12 164 ASP B C 1
ATOM 2148 O O . ASP B 1 92 ? 178.644 1.148 22.791 1.00 27.40 164 ASP B O 1
ATOM 2153 N N . LEU B 1 93 ? 180.302 1.653 21.423 1.00 26.94 165 LEU B N 1
ATOM 2154 C CA . LEU B 1 93 ? 180.865 2.620 22.350 1.00 27.29 165 LEU B CA 1
ATOM 2155 C C . LEU B 1 93 ? 180.096 3.916 22.496 1.00 28.69 165 LEU B C 1
ATOM 2156 O O . LEU B 1 93 ? 180.036 4.462 23.591 1.00 33.56 165 LEU B O 1
ATOM 2161 N N . LEU B 1 94 ? 179.543 4.434 21.412 1.00 27.56 166 LEU B N 1
ATOM 2162 C CA . LEU B 1 94 ? 178.759 5.670 21.450 1.00 26.86 166 LEU B CA 1
ATOM 2163 C C . LEU B 1 94 ? 177.447 5.595 22.170 1.00 27.09 166 LEU B C 1
ATOM 2164 O O . LEU B 1 94 ? 177.046 6.533 22.834 1.00 31.71 166 LEU B O 1
ATOM 2169 N N . ASP B 1 95 ? 176.707 4.531 21.915 1.00 26.96 167 ASP B N 1
ATOM 2170 C CA . ASP B 1 95 ? 175.311 4.454 22.298 1.00 27.17 167 ASP B CA 1
ATOM 2171 C C . ASP B 1 95 ? 175.101 3.833 23.655 1.00 27.85 167 ASP B C 1
ATOM 2172 O O . ASP B 1 95 ? 174.696 2.689 23.784 1.00 26.78 167 ASP B O 1
ATOM 2177 N N . LYS B 1 96 ? 175.346 4.629 24.674 1.00 31.65 168 LYS B N 1
ATOM 2178 C CA . LYS B 1 96 ? 175.171 4.213 26.056 1.00 33.01 168 LYS B CA 1
ATOM 2179 C C . LYS B 1 96 ? 173.748 3.913 26.481 1.00 32.82 168 LYS B C 1
ATOM 2180 O O . LYS B 1 96 ? 173.553 3.323 27.503 1.00 38.47 168 LYS B O 1
ATOM 2186 N N . TRP B 1 97 ? 172.757 4.305 25.701 1.00 33.32 169 TRP B N 1
ATOM 2187 C CA . TRP B 1 97 ? 171.363 4.277 26.140 1.00 31.27 169 TRP B CA 1
ATOM 2188 C C . TRP B 1 97 ? 170.487 3.426 25.327 1.00 29.32 169 TRP B C 1
ATOM 2189 O O . TRP B 1 97 ? 169.281 3.373 25.590 1.00 25.19 169 TRP B O 1
ATOM 2200 N N . GLY B 1 98 ? 171.074 2.755 24.331 1.00 32.53 170 GLY B N 1
ATOM 2201 C CA . GLY B 1 98 ? 170.318 1.878 23.430 1.00 28.33 170 GLY B CA 1
ATOM 2202 C C . GLY B 1 98 ? 169.352 2.688 22.605 1.00 25.24 170 GLY B C 1
ATOM 2203 O O . GLY B 1 98 ? 168.262 2.251 22.279 1.00 26.85 170 GLY B O 1
ATOM 2204 N N . ALA B 1 99 ? 169.728 3.903 22.281 1.00 22.51 171 ALA B N 1
ATOM 2205 C CA . ALA B 1 99 ? 168.963 4.664 21.314 1.00 21.80 171 ALA B CA 1
ATOM 2206 C C . ALA B 1 99 ? 168.785 3.916 19.944 1.00 21.09 171 ALA B C 1
ATOM 2207 O O . ALA B 1 99 ? 167.741 3.942 19.347 1.00 22.54 171 ALA B O 1
ATOM 2209 N N . PHE B 1 100 ? 169.838 3.297 19.433 1.00 21.02 172 PHE B N 1
ATOM 2210 C CA . PHE B 1 100 ? 169.759 2.729 18.122 1.00 22.38 172 PHE B CA 1
ATOM 2211 C C . PHE B 1 100 ? 169.042 1.447 18.275 1.00 22.72 172 PHE B C 1
ATOM 2212 O O . PHE B 1 100 ? 169.579 0.531 18.886 1.00 22.88 172 PHE B O 1
ATOM 2220 N N . ARG B 1 101 ? 167.830 1.401 17.749 1.00 24.61 173 ARG B N 1
ATOM 2221 C CA . ARG B 1 101 ? 167.014 0.175 17.778 1.00 26.59 173 ARG B CA 1
ATOM 2222 C C . ARG B 1 101 ? 167.442 -0.761 16.654 1.00 24.58 173 ARG B C 1
ATOM 2223 O O . ARG B 1 101 ? 167.174 -1.919 16.742 1.00 23.25 173 ARG B O 1
ATOM 2231 N N . ALA B 1 102 ? 168.091 -0.255 15.609 1.00 23.86 174 ALA B N 1
ATOM 2232 C CA . ALA B 1 102 ? 168.683 -1.128 14.574 1.00 23.16 174 ALA B CA 1
ATOM 2233 C C . ALA B 1 102 ? 169.858 -0.438 13.981 1.00 23.45 174 ALA B C 1
ATOM 2234 O O . ALA B 1 102 ? 169.995 0.747 14.141 1.00 25.24 174 ALA B O 1
ATOM 2236 N N . ARG B 1 103 ? 170.714 -1.181 13.307 1.00 24.86 175 ARG B N 1
ATOM 2237 C CA . ARG B 1 103 ? 171.862 -0.626 12.607 1.00 24.61 175 ARG B CA 1
ATOM 2238 C C . ARG B 1 103 ? 171.869 -1.165 11.180 1.00 26.37 175 ARG B C 1
ATOM 2239 O O . ARG B 1 103 ? 171.813 -2.389 10.959 1.00 23.08 175 ARG B O 1
ATOM 2247 N N . LEU B 1 104 ? 171.958 -0.242 10.221 1.00 26.26 176 LEU B N 1
ATOM 2248 C CA . LEU B 1 104 ? 172.022 -0.561 8.786 1.00 25.36 176 LEU B CA 1
ATOM 2249 C C . LEU B 1 104 ? 173.313 0.032 8.171 1.00 25.01 176 LEU B C 1
ATOM 2250 O O . LEU B 1 104 ? 173.676 1.190 8.404 1.00 22.82 176 LEU B O 1
ATOM 2255 N N . PHE B 1 105 ? 173.998 -0.777 7.390 1.00 25.55 177 PHE B N 1
ATOM 2256 C CA . PHE B 1 105 ? 175.334 -0.428 6.946 1.00 27.66 177 PHE B CA 1
ATOM 2257 C C . PHE B 1 105 ? 175.375 -0.269 5.436 1.00 27.82 177 PHE B C 1
ATOM 2258 O O . PHE B 1 105 ? 174.334 -0.159 4.808 1.00 27.53 177 PHE B O 1
ATOM 2266 N N . ARG B 1 106 ? 176.573 -0.223 4.862 1.00 28.85 178 ARG B N 1
ATOM 2267 C CA . ARG B 1 106 ? 176.724 0.072 3.452 1.00 28.90 178 ARG B CA 1
ATOM 2268 C C . ARG B 1 106 ? 175.872 -0.820 2.512 1.00 28.08 178 ARG B C 1
ATOM 2269 O O . ARG B 1 106 ? 175.228 -0.326 1.612 1.00 25.61 178 ARG B O 1
ATOM 2277 N N . GLU B 1 107 ? 175.859 -2.122 2.744 1.00 29.32 179 GLU B N 1
ATOM 2278 C CA . GLU B 1 107 ? 175.059 -3.051 1.942 1.00 32.17 179 GLU B CA 1
ATOM 2279 C C . GLU B 1 107 ? 173.579 -2.771 1.978 1.00 31.99 179 GLU B C 1
ATOM 2280 O O . GLU B 1 107 ? 172.870 -3.211 1.071 1.00 33.05 179 GLU B O 1
ATOM 2286 N N . SER B 1 108 ? 173.092 -2.081 3.013 1.00 27.64 180 SER B N 1
ATOM 2287 C CA . SER B 1 108 ? 171.682 -1.658 3.000 1.00 27.64 180 SER B CA 1
ATOM 2288 C C . SER B 1 108 ? 171.425 -0.358 2.178 1.00 27.99 180 SER B C 1
ATOM 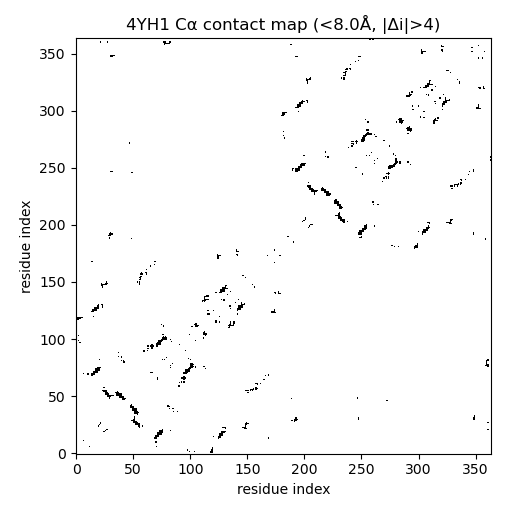2289 O O . SER B 1 108 ? 170.255 0.004 1.886 1.00 27.32 180 SER B O 1
ATOM 2292 N N . CYS B 1 109 ? 172.502 0.302 1.720 1.00 28.41 181 CYS B N 1
ATOM 2293 C CA . CYS B 1 109 ? 172.357 1.531 0.961 1.00 29.05 181 CYS B CA 1
ATOM 2294 C C . CYS B 1 109 ? 172.162 1.132 -0.469 1.00 29.98 181 CYS B C 1
ATOM 2295 O O . CYS B 1 109 ? 172.330 -0.028 -0.785 1.00 28.95 181 CYS B O 1
ATOM 2298 N N . VAL B 1 110 ? 171.798 2.104 -1.309 1.00 30.02 182 VAL B N 1
ATOM 2299 C CA . VAL B 1 110 ? 171.664 1.923 -2.753 1.00 31.87 182 VAL B CA 1
ATOM 2300 C C . VAL B 1 110 ? 172.719 2.780 -3.454 1.00 30.80 182 VAL B C 1
ATOM 2301 O O . VAL B 1 110 ? 172.771 3.982 -3.234 1.00 29.09 182 VAL B O 1
ATOM 2305 N N . PHE B 1 111 ? 173.539 2.165 -4.291 1.00 29.38 183 PHE B N 1
ATOM 2306 C CA . PHE B 1 111 ? 174.618 2.880 -4.951 1.00 29.77 183 PHE B CA 1
ATOM 2307 C C . PHE B 1 111 ? 174.003 3.468 -6.193 1.00 29.01 183 PHE B C 1
ATOM 2308 O O . PHE B 1 111 ? 173.664 2.744 -7.089 1.00 31.81 183 PHE B O 1
ATOM 2316 N N . HIS B 1 112 ? 173.798 4.776 -6.211 1.00 27.85 184 HIS B N 1
ATOM 2317 C CA .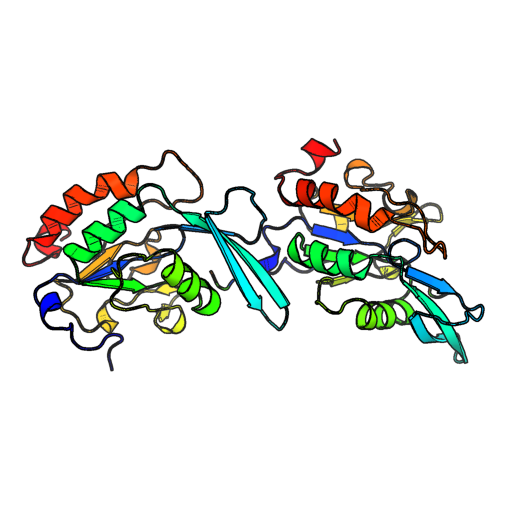 HIS B 1 112 ? 173.151 5.457 -7.327 1.00 29.06 184 HIS B CA 1
ATOM 2318 C C . HIS B 1 112 ? 173.970 6.656 -7.809 1.00 30.78 184 HIS B C 1
ATOM 2319 O O . HIS B 1 112 ? 174.166 7.653 -7.064 1.00 31.60 184 HIS B O 1
ATOM 2326 N N . ARG B 1 113 ? 174.464 6.545 -9.040 1.00 30.62 185 ARG B N 1
ATOM 2327 C CA . ARG B 1 113 ? 175.224 7.600 -9.682 1.00 29.47 185 ARG B CA 1
ATOM 2328 C C . ARG B 1 113 ? 176.416 8.062 -8.843 1.00 27.17 185 ARG B C 1
ATOM 2329 O O . ARG B 1 113 ? 176.682 9.259 -8.638 1.00 27.77 185 ARG B O 1
ATOM 2337 N N . GLY B 1 114 ? 177.115 7.069 -8.325 1.00 28.13 186 GLY B N 1
ATOM 2338 C CA . GLY B 1 114 ? 178.333 7.288 -7.548 1.00 28.47 186 GLY B CA 1
ATOM 2339 C C . GLY B 1 114 ? 178.179 7.622 -6.081 1.00 29.35 186 GLY B C 1
ATOM 2340 O O . GLY B 1 114 ? 179.182 7.842 -5.431 1.00 27.41 186 GLY B O 1
ATOM 2341 N N . ASN B 1 115 ? 176.937 7.665 -5.586 1.00 31.17 187 ASN B N 1
ATOM 2342 C CA . ASN B 1 115 ? 176.633 7.960 -4.206 1.00 33.26 187 ASN B CA 1
ATOM 2343 C C . ASN B 1 115 ? 175.883 6.826 -3.490 1.00 32.28 187 ASN B C 1
ATOM 2344 O O . ASN B 1 115 ? 175.122 6.060 -4.092 1.00 28.62 187 ASN B O 1
ATOM 2349 N N . TYR B 1 116 ? 176.075 6.760 -2.179 1.00 32.11 188 TYR B N 1
ATOM 2350 C CA . TYR B 1 116 ? 175.412 5.758 -1.380 1.00 31.84 188 TYR B CA 1
ATOM 2351 C C . TYR B 1 116 ? 174.146 6.395 -0.823 1.00 29.79 188 TYR B C 1
ATOM 2352 O O . TYR B 1 116 ? 174.184 7.261 0.035 1.00 32.97 188 TYR B O 1
ATOM 2361 N N . VAL B 1 117 ? 173.021 5.969 -1.360 1.00 27.37 189 VAL B N 1
ATOM 2362 C CA . VAL B 1 117 ? 171.734 6.549 -1.045 1.00 26.48 189 VAL B CA 1
ATOM 2363 C C . VAL B 1 117 ? 170.974 5.642 -0.086 1.00 26.81 189 VAL B C 1
ATOM 2364 O O . VAL B 1 117 ? 171.005 4.403 -0.187 1.00 25.49 189 VAL B O 1
ATOM 2368 N N . LYS B 1 118 ? 170.350 6.306 0.894 1.00 30.14 190 LYS B N 1
ATOM 2369 C CA . LYS B 1 118 ? 169.547 5.684 1.943 1.00 30.87 190 LYS B CA 1
ATOM 2370 C C . LYS B 1 118 ? 168.106 5.794 1.446 1.00 28.61 190 LYS B C 1
ATOM 2371 O O . LYS B 1 118 ? 167.502 6.847 1.544 1.00 25.63 190 LYS B O 1
ATOM 2377 N N . ASP B 1 119 ? 167.593 4.735 0.852 1.00 30.79 191 ASP B N 1
ATOM 2378 C CA . ASP B 1 119 ? 166.263 4.778 0.227 1.00 33.54 191 ASP B CA 1
ATOM 2379 C C . ASP B 1 119 ? 165.237 4.473 1.305 1.00 32.56 191 ASP B C 1
ATOM 2380 O O . ASP B 1 119 ? 165.077 3.305 1.777 1.00 27.71 191 ASP B O 1
ATOM 2385 N N . LEU B 1 120 ? 164.560 5.532 1.731 1.00 30.81 192 LEU B N 1
ATOM 2386 C CA . LEU B 1 120 ? 163.710 5.437 2.898 1.00 26.91 192 LEU B CA 1
ATOM 2387 C C . LEU B 1 120 ? 162.568 4.478 2.683 1.00 30.14 192 LEU B C 1
ATOM 2388 O O . LEU B 1 120 ? 162.080 3.809 3.649 1.00 25.10 192 LEU B O 1
ATOM 2393 N N . SER B 1 121 ? 162.199 4.329 1.415 1.00 28.75 193 SER B N 1
ATOM 2394 C CA . SER B 1 121 ? 161.152 3.382 1.038 1.00 30.86 193 SER B CA 1
ATOM 2395 C C . SER B 1 121 ? 161.388 1.931 1.374 1.00 28.03 193 SER B C 1
ATOM 2396 O O . SER B 1 121 ? 160.453 1.190 1.444 1.00 29.46 193 SER B O 1
ATOM 2399 N N . ARG B 1 122 ? 162.626 1.518 1.510 1.00 28.19 194 ARG B N 1
ATOM 2400 C CA . ARG B 1 122 ? 162.972 0.151 1.876 1.00 31.38 194 ARG B CA 1
ATOM 2401 C C . ARG B 1 122 ? 162.855 -0.142 3.405 1.00 30.15 194 ARG B C 1
ATOM 2402 O O . ARG B 1 122 ? 162.976 -1.298 3.855 1.00 29.27 194 ARG B O 1
ATOM 2410 N N . LEU B 1 123 ? 162.620 0.885 4.218 1.00 29.33 195 LEU B N 1
ATOM 2411 C CA . LEU B 1 123 ? 162.658 0.675 5.658 1.00 28.64 195 LEU B CA 1
ATOM 2412 C C . LEU B 1 123 ? 161.503 -0.160 6.108 1.00 28.45 195 LEU B C 1
ATOM 2413 O O . LEU B 1 123 ? 161.657 -0.997 6.980 1.00 29.78 195 LEU B O 1
ATOM 2418 N N . GLY B 1 124 ? 160.340 0.097 5.542 1.00 27.79 196 GLY B N 1
ATOM 2419 C CA . GLY B 1 124 ? 159.088 -0.479 6.069 1.00 27.76 196 GLY B CA 1
ATOM 2420 C C . GLY B 1 124 ? 158.383 0.341 7.149 1.00 26.09 196 GLY B C 1
ATOM 2421 O O . GLY B 1 124 ? 157.818 -0.190 8.095 1.00 25.74 196 GLY B O 1
ATOM 2422 N N . ARG B 1 125 ? 158.440 1.643 7.011 1.00 24.73 197 ARG B N 1
ATOM 2423 C CA . ARG B 1 125 ? 157.754 2.540 7.912 1.00 26.08 197 ARG B CA 1
ATOM 2424 C C . ARG B 1 125 ? 157.001 3.516 7.045 1.00 24.77 197 ARG B C 1
ATOM 2425 O O . ARG B 1 125 ? 157.440 3.868 5.975 1.00 23.11 197 ARG B O 1
ATOM 2433 N N . ASP B 1 126 ? 155.849 3.954 7.500 1.00 25.97 198 ASP B N 1
ATOM 2434 C CA . ASP B 1 126 ? 155.116 4.981 6.780 1.00 26.13 198 ASP B CA 1
ATOM 2435 C C . ASP B 1 126 ? 156.010 6.203 6.660 1.00 25.83 198 ASP B C 1
ATOM 2436 O O . ASP B 1 126 ? 156.464 6.744 7.679 1.00 26.94 198 ASP B O 1
ATOM 2441 N N . LEU B 1 127 ? 156.245 6.673 5.446 1.00 23.77 199 LEU B N 1
ATOM 2442 C CA . LEU B 1 127 ? 157.131 7.818 5.227 1.00 24.32 199 LEU B CA 1
ATOM 2443 C C . LEU B 1 127 ? 156.660 9.149 5.780 1.00 24.96 199 LEU B C 1
ATOM 2444 O O . LEU B 1 127 ? 157.446 10.112 5.849 1.00 23.05 199 LEU B O 1
ATOM 2449 N N . ARG B 1 128 ? 155.389 9.235 6.156 1.00 25.08 200 ARG B N 1
ATOM 2450 C CA . ARG B 1 128 ? 154.894 10.442 6.859 1.00 27.17 200 ARG B CA 1
ATOM 2451 C C . ARG B 1 128 ? 155.402 10.508 8.286 1.00 25.38 200 ARG B C 1
ATOM 2452 O O . ARG B 1 128 ? 155.367 11.561 8.899 1.00 26.79 200 ARG B O 1
ATOM 2460 N N . ARG B 1 129 ? 155.864 9.372 8.786 1.00 23.54 201 ARG B N 1
ATOM 2461 C CA . ARG B 1 129 ? 156.471 9.280 10.071 1.00 24.41 201 ARG B CA 1
ATOM 2462 C C . ARG B 1 129 ? 157.932 8.736 9.996 1.00 22.81 201 ARG B C 1
ATOM 2463 O O . ARG B 1 129 ? 158.316 7.824 10.744 1.00 22.13 201 ARG B O 1
ATOM 2471 N N . VAL B 1 130 ? 158.738 9.285 9.086 1.00 22.45 202 VAL B N 1
ATOM 2472 C CA . VAL B 1 130 ? 160.170 8.947 8.994 1.00 21.54 202 VAL B CA 1
ATOM 2473 C C . VAL B 1 130 ? 160.937 10.228 8.729 1.00 22.44 202 VAL B C 1
ATOM 2474 O O . VAL B 1 130 ? 160.474 11.115 7.985 1.00 21.98 202 VAL B O 1
ATOM 2478 N N . LEU B 1 131 ? 162.080 10.363 9.399 1.00 22.14 203 LEU B N 1
ATOM 2479 C CA . LEU B 1 131 ? 163.002 11.463 9.168 1.00 19.84 203 LEU B CA 1
ATOM 2480 C C . LEU B 1 131 ? 164.396 10.886 8.894 1.00 21.35 203 LEU B C 1
ATOM 2481 O O . LEU B 1 131 ? 164.665 9.766 9.293 1.00 21.06 203 LEU B O 1
ATOM 2486 N N . ILE B 1 132 ? 165.278 11.633 8.236 1.00 20.10 204 ILE B N 1
ATOM 2487 C CA . ILE B 1 132 ? 166.655 11.218 8.079 1.00 20.53 204 ILE B CA 1
ATOM 2488 C C . ILE B 1 132 ? 167.505 12.409 8.446 1.00 21.58 204 ILE B C 1
ATOM 2489 O O . ILE B 1 132 ? 167.247 13.505 7.981 1.00 21.42 204 ILE B O 1
ATOM 2494 N N . LEU B 1 133 ? 168.472 12.180 9.344 1.00 22.78 205 LEU B N 1
ATOM 2495 C CA . LEU B 1 133 ? 169.474 13.154 9.726 1.00 24.37 205 LEU B CA 1
ATOM 2496 C C . LEU B 1 133 ? 170.817 12.685 9.128 1.00 24.19 205 LEU B C 1
ATOM 2497 O O . LEU B 1 133 ? 171.369 11.647 9.533 1.00 25.94 205 LEU B O 1
ATOM 2502 N N . ASP B 1 134 ? 171.341 13.435 8.161 1.00 22.95 206 ASP B N 1
ATOM 2503 C CA . ASP B 1 134 ? 172.557 13.041 7.472 1.00 21.49 206 ASP B CA 1
ATOM 2504 C C . ASP B 1 134 ? 173.194 14.312 6.995 1.00 22.22 206 ASP B C 1
ATOM 2505 O O . ASP B 1 134 ? 172.481 15.287 6.642 1.00 22.70 206 ASP B O 1
ATOM 2510 N N . ASN B 1 135 ? 174.522 14.344 7.019 1.00 20.90 207 ASN B N 1
ATOM 2511 C CA . ASN B 1 135 ? 175.251 15.531 6.589 1.00 22.26 207 ASN B CA 1
ATOM 2512 C C . ASN B 1 135 ? 175.424 15.552 5.081 1.00 22.37 207 ASN B C 1
ATOM 2513 O O . ASN B 1 135 ? 175.976 16.490 4.572 1.00 25.27 207 ASN B O 1
ATOM 2518 N N . SER B 1 136 ? 175.035 14.510 4.361 1.00 24.03 208 SER B N 1
ATOM 2519 C CA . SER B 1 136 ? 175.239 14.543 2.904 1.00 27.94 208 SER B CA 1
ATOM 2520 C C . SER B 1 136 ? 173.947 14.528 2.108 1.00 25.04 208 SER B C 1
ATOM 2521 O O . SER B 1 136 ? 173.244 13.511 2.114 1.00 23.87 208 SER B O 1
ATOM 2524 N N . PRO B 1 137 ? 173.605 15.657 1.448 1.00 23.87 209 PRO B N 1
ATOM 2525 C CA . PRO B 1 137 ? 172.296 15.704 0.718 1.00 26.59 209 PRO B CA 1
ATOM 2526 C C . PRO B 1 137 ? 172.115 14.561 -0.312 1.00 28.16 209 PRO B C 1
ATOM 2527 O O . PRO B 1 137 ? 171.004 14.084 -0.540 1.00 28.79 209 PRO B O 1
ATOM 2531 N N . ALA B 1 138 ? 173.230 14.100 -0.871 1.00 28.03 210 ALA B N 1
ATOM 2532 C CA . ALA B 1 138 ? 173.243 12.943 -1.720 1.00 29.17 210 ALA B CA 1
ATOM 2533 C C . ALA B 1 138 ? 172.553 11.726 -1.073 1.00 29.19 210 ALA B C 1
ATOM 2534 O O . ALA B 1 138 ? 171.890 10.973 -1.755 1.00 31.32 210 ALA B O 1
ATOM 2536 N N . SER B 1 139 ? 172.728 11.511 0.229 1.00 28.27 211 SER B N 1
ATOM 2537 C CA . SER B 1 139 ? 172.144 10.341 0.905 1.00 25.34 211 SER B CA 1
ATOM 2538 C C . SER B 1 139 ? 170.644 10.286 0.875 1.00 25.88 211 SER B C 1
ATOM 2539 O O . SER B 1 139 ? 170.075 9.198 0.973 1.00 26.16 211 SER B O 1
ATOM 2542 N N . TYR B 1 140 ? 169.991 11.448 0.797 1.00 24.50 212 TYR B N 1
ATOM 2543 C CA . TYR B 1 140 ? 168.539 11.491 0.812 1.00 25.12 212 TYR B CA 1
ATOM 2544 C C . TYR B 1 140 ? 167.891 12.088 -0.444 1.00 26.07 212 TYR B C 1
ATOM 2545 O O . TYR B 1 140 ? 166.753 12.646 -0.404 1.00 24.97 212 TYR B O 1
ATOM 2554 N N . VAL B 1 141 ? 168.614 11.962 -1.545 1.00 26.34 213 VAL B N 1
ATOM 2555 C CA . VAL B 1 141 ? 168.181 12.475 -2.841 1.00 27.26 213 VAL B CA 1
ATOM 2556 C C . VAL B 1 141 ? 166.829 11.950 -3.213 1.00 26.08 213 VAL B C 1
ATOM 2557 O O . VAL B 1 141 ? 166.089 12.696 -3.783 1.00 29.66 213 VAL B O 1
ATOM 2561 N N . PHE B 1 142 ? 166.492 10.698 -2.890 1.00 25.18 214 PHE B N 1
ATOM 2562 C CA . PHE B 1 142 ? 165.130 10.200 -3.100 1.00 26.28 214 PHE B CA 1
ATOM 2563 C C . PHE B 1 142 ? 164.057 10.685 -2.113 1.00 29.74 214 PHE B C 1
ATOM 2564 O O . PHE B 1 142 ? 162.891 10.434 -2.364 1.00 31.31 214 PHE B O 1
ATOM 2572 N N . HIS B 1 143 ? 164.425 11.332 -0.997 1.00 29.48 215 HIS B N 1
ATOM 2573 C CA . HIS B 1 143 ? 163.457 11.738 0.018 1.00 28.24 215 HIS B CA 1
ATOM 2574 C C . HIS B 1 143 ? 163.810 13.101 0.578 1.00 27.69 215 HIS B C 1
ATOM 2575 O O . HIS B 1 143 ? 164.005 13.278 1.760 1.00 27.61 215 HIS B O 1
ATOM 2582 N N . PRO B 1 144 ? 163.927 14.076 -0.299 1.00 26.77 216 PRO B N 1
ATOM 2583 C CA . PRO B 1 144 ? 164.427 15.349 0.151 1.00 26.00 216 PRO B CA 1
ATOM 2584 C C . PRO B 1 144 ? 163.531 15.952 1.227 1.00 26.89 216 PRO B C 1
ATOM 2585 O O . PRO B 1 144 ? 163.986 16.709 2.050 1.00 27.74 216 PRO B O 1
ATOM 2589 N N . ASP B 1 145 ? 162.256 15.622 1.206 1.00 28.87 217 ASP B N 1
ATOM 2590 C CA . ASP B 1 145 ? 161.280 16.221 2.121 1.00 30.60 217 ASP B CA 1
ATOM 2591 C C . ASP B 1 145 ? 161.094 15.448 3.440 1.00 29.17 217 ASP B C 1
ATOM 2592 O O . ASP B 1 145 ? 160.210 15.787 4.220 1.00 21.87 217 ASP B O 1
ATOM 2597 N N . ASN B 1 146 ? 161.879 14.373 3.623 1.00 27.75 218 ASN B N 1
ATOM 2598 C CA . ASN B 1 146 ? 162.048 13.726 4.925 1.00 27.58 218 ASN B CA 1
ATOM 2599 C C . ASN B 1 146 ? 163.302 14.124 5.700 1.00 25.65 218 ASN B C 1
ATOM 2600 O O . ASN B 1 146 ? 163.536 13.609 6.771 1.00 23.30 218 ASN B O 1
ATOM 2605 N N . ALA B 1 147 ? 164.090 15.035 5.163 1.00 25.18 219 ALA B N 1
ATOM 2606 C CA . ALA B 1 147 ? 165.438 15.308 5.682 1.00 25.20 219 ALA B CA 1
ATOM 2607 C C . ALA B 1 147 ? 165.540 16.462 6.645 1.00 23.10 219 ALA B C 1
ATOM 2608 O O . ALA B 1 147 ? 164.908 17.505 6.469 1.00 20.95 219 ALA B O 1
ATOM 2610 N N . VAL B 1 148 ? 166.395 16.295 7.634 1.00 22.80 220 VAL B N 1
ATOM 2611 C CA . VAL B 1 148 ? 166.791 17.397 8.509 1.00 22.31 220 VAL B CA 1
ATOM 2612 C C . VAL B 1 148 ? 168.303 17.530 8.253 1.00 25.95 220 VAL B C 1
ATOM 2613 O O . VAL B 1 148 ? 169.063 16.596 8.542 1.00 24.98 220 VAL B O 1
ATOM 2617 N N . PRO B 1 149 ? 168.709 18.589 7.540 1.00 30.87 221 PRO B N 1
ATOM 2618 C CA . PRO B 1 149 ? 170.123 18.708 7.207 1.00 31.64 221 PRO B CA 1
ATOM 2619 C C . PRO B 1 149 ? 170.969 19.048 8.424 1.00 28.00 221 PRO B C 1
ATOM 2620 O O . PRO B 1 149 ? 170.472 19.562 9.416 1.00 24.97 221 PRO B O 1
ATOM 2624 N N . VAL B 1 150 ? 172.249 18.724 8.326 1.00 25.07 222 VAL B N 1
ATOM 2625 C CA . VAL B 1 150 ? 173.173 19.040 9.370 1.00 25.43 222 VAL B CA 1
ATOM 2626 C C . VAL B 1 150 ? 174.505 19.197 8.684 1.00 25.89 222 VAL B C 1
ATOM 2627 O O . VAL B 1 150 ? 174.789 18.486 7.732 1.00 23.55 222 VAL B O 1
ATOM 2631 N N . ALA B 1 151 ? 175.336 20.094 9.165 1.00 24.44 223 ALA B N 1
ATOM 2632 C CA . ALA B 1 151 ? 176.581 20.317 8.456 1.00 28.49 223 ALA B CA 1
ATOM 2633 C C . ALA B 1 151 ? 177.609 19.213 8.779 1.00 24.12 223 ALA B C 1
ATOM 2634 O O . ALA B 1 151 ? 177.581 18.616 9.820 1.00 26.15 223 ALA B O 1
ATOM 2636 N N . SER B 1 152 ? 178.508 18.937 7.877 1.00 25.59 224 SER B N 1
ATOM 2637 C CA . SER B 1 152 ? 179.592 18.009 8.140 1.00 23.54 224 SER B CA 1
ATOM 2638 C C . SER B 1 152 ? 180.487 18.506 9.221 1.00 23.59 224 SER B C 1
ATOM 2639 O O . SER B 1 152 ? 180.813 19.712 9.279 1.00 23.94 224 SER B O 1
ATOM 2642 N N . TRP B 1 153 ? 180.860 17.573 10.101 1.00 22.00 225 TRP B N 1
ATOM 2643 C CA . TRP B 1 153 ? 181.693 17.879 11.242 1.00 22.62 225 TRP B CA 1
ATOM 2644 C C . TRP B 1 153 ? 182.921 17.015 11.245 1.00 21.27 225 TRP B C 1
ATOM 2645 O O . TRP B 1 153 ? 182.801 15.820 11.095 1.00 21.80 225 TRP B O 1
ATOM 2656 N N . PHE B 1 154 ? 184.080 17.618 11.489 1.00 22.74 226 PHE B N 1
ATOM 2657 C CA . PHE B 1 154 ? 185.397 16.920 11.442 1.00 22.86 226 PHE B CA 1
ATOM 2658 C C . PHE B 1 154 ? 186.069 17.071 12.778 1.00 24.36 226 PHE B C 1
ATOM 2659 O O . PHE B 1 154 ? 186.329 16.110 13.433 1.00 25.22 226 PHE B O 1
ATOM 2667 N N . ASP B 1 155 ? 186.334 18.294 13.216 1.00 27.56 227 ASP B N 1
ATOM 2668 C CA . ASP B 1 155 ? 187.011 18.483 14.492 1.00 27.88 227 ASP B CA 1
ATOM 2669 C C . ASP B 1 155 ? 186.797 19.808 15.197 1.00 28.00 227 ASP B C 1
ATOM 2670 O O . ASP B 1 155 ? 187.531 20.086 16.115 1.00 30.85 227 ASP B O 1
ATOM 2675 N N . ASN B 1 156 ? 185.806 20.612 14.819 1.00 28.11 228 ASN B N 1
ATOM 2676 C CA . ASN B 1 156 ? 185.551 21.889 15.487 1.00 28.20 228 ASN B CA 1
ATOM 2677 C C . ASN B 1 156 ? 184.848 21.668 16.825 1.00 29.63 228 ASN B C 1
ATOM 2678 O O . ASN B 1 156 ? 183.678 21.243 16.872 1.00 30.16 228 ASN B O 1
ATOM 2683 N N . MET B 1 157 ? 185.542 21.976 17.911 1.00 28.58 229 MET B N 1
ATOM 2684 C CA . MET B 1 157 ? 185.017 21.673 19.209 1.00 29.98 229 MET B CA 1
ATOM 2685 C C . MET B 1 157 ? 184.067 22.727 19.726 1.00 29.54 229 MET B C 1
ATOM 2686 O O . MET B 1 157 ? 183.493 22.543 20.764 1.00 30.88 229 MET B O 1
ATOM 2691 N N . SER B 1 158 ? 183.881 23.809 18.976 1.00 32.18 230 SER B N 1
ATOM 2692 C CA . SER B 1 158 ? 182.837 24.829 19.242 1.00 32.34 230 SER B CA 1
ATOM 2693 C C . SER B 1 158 ? 181.486 24.497 18.610 1.00 31.59 230 SER B C 1
ATOM 2694 O O . SER B 1 158 ? 180.525 25.249 18.789 1.00 33.23 230 SER B O 1
ATOM 2697 N N . ASP B 1 159 ? 181.432 23.451 17.791 1.00 27.52 231 ASP B N 1
ATOM 2698 C CA . ASP B 1 159 ? 180.210 23.091 17.092 1.00 27.18 231 ASP B CA 1
ATOM 2699 C C . ASP B 1 159 ? 179.062 22.902 18.094 1.00 25.41 231 ASP B C 1
ATOM 2700 O O . ASP B 1 159 ? 179.246 22.265 19.139 1.00 24.40 231 ASP B O 1
ATOM 2705 N N . THR B 1 160 ? 177.899 23.474 17.797 1.00 24.85 232 THR B N 1
ATOM 2706 C CA . THR B 1 160 ? 176.728 23.284 18.645 1.00 24.27 232 THR B CA 1
ATOM 2707 C C . THR B 1 160 ? 175.518 22.733 17.849 1.00 25.72 232 THR B C 1
ATOM 2708 O O . THR B 1 160 ? 174.406 22.667 18.324 1.00 28.03 232 THR B O 1
ATOM 2712 N N . GLU B 1 161 ? 175.762 22.262 16.663 1.00 24.82 233 GLU B N 1
ATOM 2713 C CA . GLU B 1 161 ? 174.709 21.979 15.753 1.00 28.18 233 GLU B CA 1
ATOM 2714 C C . GLU B 1 161 ? 173.705 20.916 16.263 1.00 25.91 233 GLU B C 1
ATOM 2715 O O . GLU B 1 161 ? 172.499 21.020 16.070 1.00 27.06 233 GLU B O 1
ATOM 2721 N N . LEU B 1 162 ? 174.191 19.884 16.911 1.00 24.57 234 LEU B N 1
ATOM 2722 C CA . LEU B 1 162 ? 173.329 18.877 17.438 1.00 23.98 234 LEU B CA 1
ATOM 2723 C C . LEU B 1 162 ? 172.507 19.391 18.626 1.00 24.01 234 LEU B C 1
ATOM 2724 O O . LEU B 1 162 ? 171.355 19.032 18.758 1.00 20.79 234 LEU B O 1
ATOM 2729 N N . HIS B 1 163 ? 173.150 20.173 19.495 1.00 22.46 235 HIS B N 1
ATOM 2730 C CA . HIS B 1 163 ? 172.479 20.944 20.517 1.00 24.39 235 HIS B CA 1
ATOM 2731 C C . HIS B 1 163 ? 171.348 21.792 19.919 1.00 25.06 235 HIS B C 1
ATOM 2732 O O . HIS B 1 163 ? 170.239 21.768 20.431 1.00 27.15 235 HIS B O 1
ATOM 2739 N N . ASP B 1 164 ? 171.635 22.502 18.842 1.00 22.34 236 ASP B N 1
ATOM 2740 C CA . ASP B 1 164 ? 170.700 23.434 18.282 1.00 26.13 236 ASP B CA 1
ATOM 2741 C C . ASP B 1 164 ? 169.571 22.761 17.516 1.00 27.00 236 ASP B C 1
ATOM 2742 O O . ASP B 1 164 ? 168.511 23.344 17.385 1.00 27.45 236 ASP B O 1
ATOM 2747 N N . LEU B 1 165 ? 169.793 21.530 17.052 1.00 25.45 237 LEU B N 1
ATOM 2748 C CA . LEU B 1 165 ? 168.745 20.791 16.342 1.00 25.52 237 LEU B CA 1
ATOM 2749 C C . LEU B 1 165 ? 167.708 20.233 17.256 1.00 23.39 237 LEU B C 1
ATOM 2750 O O . LEU B 1 165 ? 166.600 20.035 16.839 1.00 25.11 237 LEU B O 1
ATOM 2755 N N . LEU B 1 166 ? 168.049 19.964 18.495 1.00 23.92 238 LEU B N 1
ATOM 2756 C CA . LEU B 1 166 ? 167.097 19.309 19.391 1.00 25.72 238 LEU B CA 1
ATOM 2757 C C . LEU B 1 166 ? 165.696 19.925 19.535 1.00 23.48 238 LEU B C 1
ATOM 2758 O O . LEU B 1 166 ? 164.754 19.180 19.630 1.00 22.88 238 LEU B O 1
ATOM 2763 N N . PRO B 1 167 ? 165.567 21.248 19.654 1.00 24.01 239 PRO B N 1
ATOM 2764 C CA . PRO B 1 167 ? 164.182 21.710 19.853 1.00 23.19 239 PRO B CA 1
ATOM 2765 C C . PRO B 1 167 ? 163.389 21.528 18.570 1.00 25.53 239 PRO B C 1
ATOM 2766 O O . PRO B 1 167 ? 162.200 21.376 18.625 1.00 23.01 239 PRO B O 1
ATOM 2770 N N . PHE B 1 168 ? 164.046 21.468 17.421 1.00 24.64 240 PHE B N 1
ATOM 2771 C CA . PHE B 1 168 ? 163.303 21.184 16.222 1.00 25.45 240 PHE B CA 1
ATOM 2772 C C . PHE B 1 168 ? 162.819 19.748 16.207 1.00 24.77 240 PHE B C 1
ATOM 2773 O O . PHE B 1 168 ? 161.685 19.455 15.808 1.00 25.14 240 PHE B O 1
ATOM 2781 N N . PHE B 1 169 ? 163.686 18.840 16.629 1.00 23.19 241 PHE B N 1
ATOM 2782 C CA . PHE B 1 169 ? 163.261 17.461 16.795 1.00 21.19 241 PHE B CA 1
ATOM 2783 C C . PHE B 1 169 ? 162.213 17.281 17.864 1.00 21.07 241 PHE B C 1
ATOM 2784 O O . PHE B 1 169 ? 161.348 16.410 17.774 1.00 23.04 241 PHE B O 1
ATOM 2792 N N . GLU B 1 170 ? 162.265 18.069 18.910 1.00 23.11 242 GLU B N 1
ATOM 2793 C CA . GLU B 1 170 ? 161.239 17.961 19.942 1.00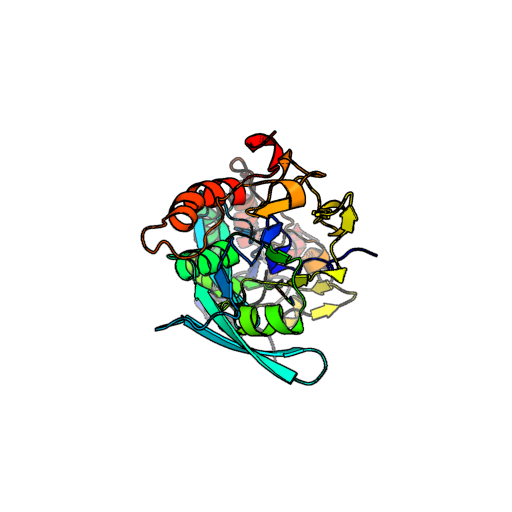 22.80 242 GLU B CA 1
ATOM 2794 C C . GLU B 1 170 ? 159.942 18.226 19.278 1.00 22.41 242 GLU B C 1
ATOM 2795 O O . GLU B 1 170 ? 158.989 17.493 19.467 1.00 22.30 242 GLU B O 1
ATOM 2801 N N . GLN B 1 171 ? 159.925 19.246 18.436 1.00 22.19 243 GLN B N 1
ATOM 2802 C CA . GLN B 1 171 ? 158.711 19.578 17.672 1.00 24.81 243 GLN B CA 1
ATOM 2803 C C . GLN B 1 171 ? 158.310 18.452 16.728 1.00 23.06 243 GLN B C 1
ATOM 2804 O O . GLN B 1 171 ? 157.151 17.962 16.740 1.00 22.94 243 GLN B O 1
ATOM 2810 N N . LEU B 1 172 ? 159.272 17.992 15.947 1.00 22.66 244 LEU B N 1
ATOM 2811 C CA . LEU B 1 172 ? 158.973 16.935 14.990 1.00 22.72 244 LEU B CA 1
ATOM 2812 C C . LEU B 1 172 ? 158.485 15.647 15.659 1.00 23.63 244 LEU B C 1
ATOM 2813 O O . LEU B 1 172 ? 157.677 14.935 15.103 1.00 24.47 244 LEU B O 1
ATOM 2818 N N . SER B 1 173 ? 158.937 15.355 16.873 1.00 24.12 245 SER B N 1
ATOM 2819 C CA . SER B 1 173 ? 158.598 14.089 17.497 1.00 22.79 245 SER B CA 1
ATOM 2820 C C . SER B 1 173 ? 157.145 13.984 17.784 1.00 22.57 245 SER B C 1
ATOM 2821 O O . SER B 1 173 ? 156.609 12.888 17.897 1.00 23.14 245 SER B O 1
ATOM 2824 N N . ARG B 1 174 ? 156.514 15.135 17.924 1.00 25.30 246 ARG B N 1
ATOM 2825 C CA . ARG B 1 174 ? 155.096 15.242 18.323 1.00 25.72 246 ARG B CA 1
ATOM 2826 C C . ARG B 1 174 ? 154.043 15.367 17.209 1.00 24.75 246 ARG B C 1
ATOM 2827 O O . ARG B 1 174 ? 152.871 15.220 17.492 1.00 24.48 246 ARG B O 1
ATOM 2835 N N . VAL B 1 175 ? 154.449 15.572 15.952 1.00 27.41 247 VAL B N 1
ATOM 2836 C CA . VAL B 1 175 ? 153.469 15.667 14.847 1.00 27.00 247 VAL B CA 1
ATOM 2837 C C . VAL B 1 175 ? 153.037 14.317 14.283 1.00 28.10 247 VAL B C 1
ATOM 2838 O O . VAL B 1 175 ? 153.712 13.290 14.466 1.00 26.23 247 VAL B O 1
ATOM 2842 N N . ASP B 1 176 ? 151.881 14.315 13.632 1.00 28.68 248 ASP B N 1
ATOM 2843 C CA . ASP B 1 176 ? 151.349 13.119 12.999 1.00 29.32 248 ASP B CA 1
ATOM 2844 C C . ASP B 1 176 ? 151.975 12.819 11.657 1.00 27.68 248 ASP B C 1
ATOM 2845 O O . ASP B 1 176 ? 152.119 11.653 11.292 1.00 27.74 248 ASP B O 1
ATOM 2850 N N . ASP B 1 177 ? 152.344 13.883 10.939 1.00 26.88 249 ASP B N 1
ATOM 2851 C CA . ASP B 1 177 ? 152.868 13.833 9.567 1.00 26.13 249 ASP B CA 1
ATOM 2852 C C . ASP B 1 177 ? 154.041 14.804 9.431 1.00 25.53 249 ASP B C 1
ATOM 2853 O O . ASP B 1 177 ? 153.883 16.062 9.400 1.00 27.16 249 ASP B O 1
ATOM 2858 N N . VAL B 1 178 ? 155.234 14.260 9.284 1.00 23.71 250 VAL B N 1
ATOM 2859 C CA . VAL B 1 178 ? 156.385 15.153 9.186 1.00 23.73 250 VAL B CA 1
ATOM 2860 C C . VAL B 1 178 ? 156.300 16.045 7.963 1.00 23.24 250 VAL B C 1
ATOM 2861 O O . VAL B 1 178 ? 156.897 17.130 7.928 1.00 25.59 250 VAL B O 1
ATOM 2865 N N . TYR B 1 179 ? 155.569 15.635 6.945 1.00 25.36 251 TYR B N 1
ATOM 2866 C CA . TYR B 1 179 ? 155.486 16.493 5.752 1.00 28.81 251 TYR B CA 1
ATOM 2867 C C . TYR B 1 179 ? 154.721 17.788 6.056 1.00 28.92 251 TYR B C 1
ATOM 2868 O O . TYR B 1 179 ? 154.937 18.784 5.385 1.00 27.11 251 TYR B O 1
ATOM 2877 N N . SER B 1 180 ? 153.875 17.780 7.081 1.00 26.39 252 SER B N 1
ATOM 2878 C CA . SER B 1 180 ? 153.196 19.008 7.433 1.00 30.51 252 SER B CA 1
ATOM 2879 C C . SER B 1 180 ? 154.164 20.069 7.913 1.00 32.07 252 SER B C 1
ATOM 2880 O O . SER B 1 180 ? 153.818 21.232 7.952 1.00 34.92 252 SER B O 1
ATOM 2883 N N . VAL B 1 181 ? 155.384 19.692 8.276 1.00 35.33 253 VAL B N 1
ATOM 2884 C CA . VAL B 1 181 ? 156.414 20.663 8.649 1.00 35.22 253 VAL B CA 1
ATOM 2885 C C . VAL B 1 181 ? 157.490 20.894 7.586 1.00 38.21 253 VAL B C 1
ATOM 2886 O O . VAL B 1 181 ? 157.943 22.005 7.367 1.00 35.38 253 VAL B O 1
ATOM 2890 N N . LEU B 1 182 ? 157.939 19.825 6.962 1.00 40.18 254 LEU B N 1
ATOM 2891 C CA . LEU B 1 182 ? 159.015 19.909 5.978 1.00 41.98 254 LEU B CA 1
ATOM 2892 C C . LEU B 1 182 ? 158.480 20.061 4.543 1.00 46.29 254 LEU B C 1
ATOM 2893 O O . LEU B 1 182 ? 159.231 20.499 3.678 1.00 42.04 254 LEU B O 1
ATOM 2898 N N . ARG B 1 183 ? 157.231 19.617 4.317 1.00 50.58 255 ARG B N 1
ATOM 2899 C CA . ARG B 1 183 ? 156.451 19.745 3.068 1.00 51.67 255 ARG B CA 1
ATOM 2900 C C . ARG B 1 183 ? 156.945 18.957 1.857 1.00 55.23 255 ARG B C 1
ATOM 2901 O O . ARG B 1 183 ? 156.242 18.038 1.363 1.00 62.26 255 ARG B O 1
ATOM 2909 N N . SER C 2 5 ? 153.835 -4.925 24.607 1.00 56.21 2 SER C N 1
ATOM 2910 C CA . SER C 2 5 ? 153.650 -3.589 25.272 1.00 62.79 2 SER C CA 1
ATOM 2911 C C . SER C 2 5 ? 153.328 -3.769 26.755 1.00 63.82 2 SER C C 1
ATOM 2912 O O . SER C 2 5 ? 152.509 -4.617 27.097 1.00 60.53 2 SER C O 1
ATOM 2915 N N . PRO C 2 6 ? 153.949 -2.951 27.638 1.00 63.60 3 PRO C N 1
ATOM 2916 C CA . PRO C 2 6 ? 153.590 -3.009 29.052 1.00 61.27 3 PRO C CA 1
ATOM 2917 C C . PRO C 2 6 ? 152.180 -2.487 29.348 1.00 54.16 3 PRO C C 1
ATOM 2918 O O . PRO C 2 6 ? 151.658 -2.808 30.395 1.00 49.69 3 PRO C O 1
ATOM 2922 N N . THR C 2 7 ? 151.599 -1.691 28.440 1.00 56.74 4 THR C N 1
ATOM 2923 C CA . THR C 2 7 ? 150.219 -1.177 28.575 1.00 58.03 4 THR C CA 1
ATOM 2924 C C . THR C 2 7 ? 149.275 -2.301 28.055 1.00 63.27 4 THR C C 1
ATOM 2925 O O . THR C 2 7 ? 149.765 -3.336 27.585 1.00 64.45 4 THR C O 1
ATOM 2945 N N . SER D 2 5 ? 188.320 3.062 2.125 1.00 78.09 2 SER D N 1
ATOM 2946 C CA . SER D 2 5 ? 188.266 2.751 3.584 1.00 78.06 2 SER D CA 1
ATOM 2947 C C . SER D 2 5 ? 186.952 2.071 4.042 1.00 79.40 2 SER D C 1
ATOM 2948 O O . SER D 2 5 ? 185.979 1.975 3.269 1.00 72.78 2 SER D O 1
ATOM 2951 N N . PRO D 2 6 ? 186.927 1.589 5.306 1.00 73.94 3 PRO D N 1
ATOM 2952 C CA . PRO D 2 6 ? 185.681 1.163 5.938 1.00 79.92 3 PRO D CA 1
ATOM 2953 C C . PRO D 2 6 ? 184.696 2.287 6.325 1.00 75.97 3 PRO D C 1
ATOM 2954 O O . PRO D 2 6 ? 183.536 1.978 6.497 1.00 61.58 3 PRO D O 1
ATOM 2958 N N . THR D 2 7 ? 185.183 3.531 6.480 1.00 77.91 4 THR D N 1
ATOM 2959 C CA . THR D 2 7 ? 184.384 4.780 6.691 1.00 75.87 4 THR D CA 1
ATOM 2960 C C . THR D 2 7 ? 183.429 5.162 5.504 1.00 79.74 4 THR D C 1
ATOM 2961 O O . THR D 2 7 ? 183.600 4.685 4.382 1.00 84.77 4 THR D O 1
#

GO terms:
  GO:0005634 nucleus (C, IDA)
  GO:0008420 RNA polymerase II CTD heptapeptide repeat phosphatase activity (F, IDA)
  GO:0006357 regulation of transcription by RNA polymerase II (P, IDA)
  GO:0006470 protein dephosphorylation (P, IDA)
  GO:0005515 protein binding (F, IPI)
  GO:0005654 nucleoplasm (C, IDA)
  GO:0004722 protein serine/threonine phosphatase activity (F, EXP)
  GO:0005634 nucleus (C, TAS)
  GO:0070062 extracellular exosome (C, HDA)

CATH classification: 3.40.50.1000

Sequence (364 aa):
QYLLPEAKAQDSDKICVVINLDETLVHSSFKPVNNADFIIPVEIDGVVHQVYVLKRPHVDEFLQRMGELFECVLFTASLAKYADPVADLLDKWGAFRARLFRESCVFHRGNYVKDLSRLGRDLRRVLILDNSPASYVFHPDNAVPVASWFDNMSDTELHDLLPFFEQLSRVDDVYSVLRQYLLPEAKAQDSDKICVVINLDETLVHSSFKPVNNADFIIPVEIDGVVHQVYVLKRPHVDEFLQRMGELFECVLFTASLAKYADPVADLLDKWGAFRARLFRESCVFHRGNYVKDLSRLGRDLRRVLILDNSPASYVFHPDNAVPVASWFDNMSDTELHDLLPFFEQLSRVDDVYSVLRSPTSPT

Organism: Homo sapiens (NCBI:txid9606)

Solvent-accessible surface area: 17046 Å² total

Nearest PDB structures (foldseek):
  3l0y-assembly2_B  TM=1.004E+00  e=1.086E-37  Homo sapiens
  2ght-assembly2_B  TM=1.001E+00  e=1.233E-37  Homo sapiens
  3l0c-assembly2_B  TM=1.002E+00  e=3.555E-36  Homo sapiens
  3pgl-assembly2_B  TM=1.004E+00  e=2.099E-35  Homo sapiens
  1t9z-assembly1_A  TM=9.984E-01  e=1.045E-35  Homo sapiens

B-factor: mean 33.79, std 12.32, range [11.49, 90.04]

Radius of gyration: 26.37 Å; Cα contacts (8 Å, |Δi|>4): 699; chains: 4; bounding box: 78×44×67 Å